Protein AF-A0A6V8P4A4-F1 (afdb_monomer)

Sequence (182 aa):
ELKESQNMVIGANRDNFHMVNANVGRDFQVDKWEDFTYPVWGDKCSKCANELEFKRGIEVGHIFQLGTKYSKSLGATFIDEDGQSQNFVMGCFGIGVTRLLASIIEQKHDERGIIWPVSVAPFQVIILLLNPTNNRQREAAEHLYEIFQKHGLEVLLDDRDERAGVKFTDAELLVIPFICLI

Solvent-accessible surface area (backbone atoms only — not comparable to full-atom values): 11299 Å² total; per-residue (Å²): 118,72,91,80,55,68,53,38,77,45,78,53,90,44,93,98,45,67,40,69,62,41,34,77,77,78,74,46,83,77,95,75,90,78,94,85,74,80,88,53,88,75,38,56,38,94,87,77,65,47,68,52,83,90,79,91,80,81,87,44,58,53,75,45,83,54,41,46,63,61,23,61,76,71,69,42,64,46,70,50,97,87,70,45,83,40,59,45,75,40,69,52,78,49,67,42,65,73,56,39,56,54,50,48,41,75,76,26,54,60,100,82,41,64,51,51,56,72,93,74,35,97,30,44,33,35,38,39,39,52,50,69,85,39,66,70,40,45,55,50,47,54,52,49,50,53,53,42,45,75,74,71,45,47,69,44,75,47,69,61,98,57,59,49,70,59,54,50,54,52,48,56,72,68,34,46,74,35,79,45,83,68

pLDDT: mean 95.33, std 3.13, range [73.81, 98.44]

Foldseek 3Di:
DVVPDFQDWAPPPDPPDIDTRDDDPVRHHDPDDDDPDDDDFQDADPPPRDTDDDDDDDDQKDKDFPAQVVQVVPVPWDQDPVRDTDGDGDMDIDGNPVVVVVVQQVVAADPLGGADDCVPQPFQEEEEQQDLVDPVSVV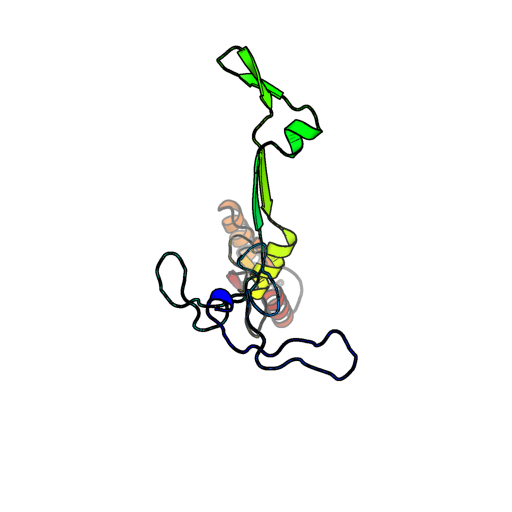VLVVVVVVCVVVVGGYHYDSDPDHPVVVVSVCSVSNRPYYHYD

Organism: NCBI:txid2754717

Structure (mmCIF, N/CA/C/O backbone):
data_AF-A0A6V8P4A4-F1
#
_entry.id   AF-A0A6V8P4A4-F1
#
loop_
_atom_site.group_PDB
_atom_site.id
_atom_site.type_symbol
_atom_site.label_atom_id
_atom_site.label_alt_id
_atom_site.label_comp_id
_atom_site.label_asym_id
_atom_site.label_entity_id
_atom_site.label_seq_id
_atom_site.pdbx_PDB_ins_code
_atom_site.Cartn_x
_atom_site.Cartn_y
_atom_site.Cartn_z
_atom_site.occupancy
_atom_site.B_iso_or_equiv
_atom_site.auth_seq_id
_atom_site.auth_comp_id
_atom_site.auth_asym_id
_atom_site.auth_atom_id
_atom_site.pdbx_PDB_model_num
ATOM 1 N N . GLU A 1 1 ? -30.289 2.589 16.43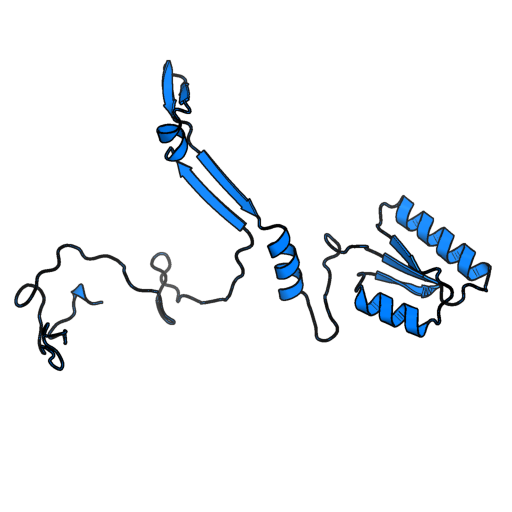3 1.00 73.81 1 GLU A N 1
ATOM 2 C CA . GLU A 1 1 ? -31.546 1.905 16.046 1.00 73.81 1 GLU A CA 1
ATOM 3 C C . GLU A 1 1 ? -32.194 1.130 17.196 1.00 73.81 1 GLU A C 1
ATOM 5 O O . GLU A 1 1 ? -33.325 1.429 17.557 1.00 73.81 1 GLU A O 1
ATOM 10 N N . LEU A 1 2 ? -31.488 0.199 17.850 1.00 88.06 2 LEU A N 1
ATOM 11 C CA . LEU A 1 2 ? -32.091 -0.662 18.886 1.00 88.06 2 LEU A CA 1
ATOM 12 C C . LEU A 1 2 ? -32.581 0.061 20.153 1.00 88.06 2 LEU A C 1
ATOM 14 O O . LEU A 1 2 ? -33.504 -0.413 20.806 1.00 88.06 2 LEU A O 1
ATOM 18 N N . LYS A 1 3 ? -32.005 1.221 20.492 1.00 88.94 3 LYS A N 1
ATOM 19 C CA . LYS A 1 3 ? -32.371 1.982 21.700 1.00 88.94 3 LYS A CA 1
ATOM 20 C C . LYS A 1 3 ? -33.838 2.431 21.720 1.00 88.94 3 LYS A C 1
ATOM 22 O O . LYS A 1 3 ? -34.419 2.551 22.792 1.00 88.94 3 LYS A O 1
ATOM 27 N N . GLU A 1 4 ? -34.421 2.673 20.548 1.00 88.56 4 GLU A N 1
ATOM 28 C CA . GLU A 1 4 ? -35.817 3.109 20.393 1.00 88.56 4 GLU A CA 1
ATOM 29 C C . GLU A 1 4 ? -36.740 1.967 19.948 1.00 88.56 4 GLU A C 1
ATOM 31 O O . GLU A 1 4 ? -37.945 2.153 19.793 1.00 88.56 4 GLU A O 1
ATOM 36 N N . SER A 1 5 ? -36.185 0.769 19.748 1.00 92.44 5 SER A N 1
ATOM 37 C CA . SER A 1 5 ? -36.952 -0.389 19.305 1.00 92.44 5 SER A CA 1
ATOM 38 C C . SER A 1 5 ? -37.831 -0.925 20.432 1.00 92.44 5 SER A C 1
ATOM 40 O O . SER A 1 5 ? -37.402 -1.071 21.577 1.00 92.44 5 SER A O 1
ATOM 42 N N . GLN A 1 6 ? -39.070 -1.260 20.087 1.00 94.94 6 GLN A N 1
ATOM 43 C CA . GLN A 1 6 ? -40.039 -1.875 20.987 1.00 94.94 6 GLN A CA 1
ATOM 44 C C . GLN A 1 6 ? -40.487 -3.218 20.429 1.00 94.94 6 GLN A C 1
ATOM 46 O O . GLN A 1 6 ? -40.417 -3.458 19.225 1.00 94.94 6 GLN A O 1
ATOM 51 N N . ASN A 1 7 ? -40.989 -4.078 21.313 1.00 96.56 7 ASN A N 1
ATOM 52 C CA . ASN A 1 7 ? -41.568 -5.370 20.954 1.00 96.56 7 ASN A CA 1
ATOM 53 C C . ASN A 1 7 ? -40.640 -6.261 20.108 1.00 96.56 7 ASN A C 1
ATOM 55 O O . ASN A 1 7 ? -41.059 -6.899 19.143 1.00 96.56 7 ASN A O 1
ATOM 59 N N . MET A 1 8 ? -39.371 -6.315 20.496 1.00 96.62 8 MET A N 1
ATOM 60 C CA . MET A 1 8 ? -38.332 -7.064 19.802 1.00 96.62 8 MET A CA 1
ATOM 61 C C . MET A 1 8 ? -38.572 -8.575 19.866 1.00 96.62 8 MET A C 1
ATOM 63 O O . MET A 1 8 ? -39.217 -9.094 20.782 1.00 96.62 8 MET A O 1
ATOM 67 N N . VAL A 1 9 ? -37.999 -9.287 18.898 1.00 97.38 9 VAL A N 1
ATOM 68 C CA . VAL A 1 9 ? -37.894 -10.746 18.925 1.00 97.38 9 VAL A CA 1
ATOM 69 C C . VAL A 1 9 ? -36.480 -11.106 19.356 1.00 97.38 9 VAL A C 1
ATOM 71 O O . VAL A 1 9 ? -35.519 -10.707 18.702 1.00 97.38 9 VAL A O 1
ATOM 74 N N . ILE A 1 10 ? -36.351 -11.843 20.458 1.00 96.56 10 ILE A N 1
ATOM 75 C CA . ILE A 1 10 ? -35.058 -12.282 20.996 1.00 96.56 10 ILE A CA 1
ATOM 76 C C . ILE A 1 10 ? -35.053 -13.795 21.234 1.00 96.56 10 ILE A C 1
ATOM 78 O O . ILE A 1 10 ? -36.106 -14.434 21.308 1.00 96.56 10 ILE A O 1
ATOM 82 N N . GLY A 1 11 ? -33.866 -14.389 21.360 1.00 97.38 11 GLY A N 1
ATOM 83 C CA . GLY A 1 11 ? -33.736 -15.794 21.748 1.00 97.38 11 GLY A CA 1
ATOM 84 C C . GLY A 1 11 ? -34.297 -16.037 23.154 1.00 97.38 11 GLY A C 1
ATOM 85 O O . GLY A 1 11 ? -34.083 -15.235 24.057 1.00 97.38 11 GLY A O 1
ATOM 86 N N . ALA A 1 12 ? -35.005 -17.152 23.357 1.00 96.88 12 ALA A N 1
ATOM 87 C CA . ALA A 1 12 ? -35.603 -17.489 24.656 1.00 96.88 12 ALA A CA 1
ATOM 88 C C . ALA A 1 12 ? -34.647 -18.245 25.604 1.00 96.88 12 ALA A C 1
ATOM 90 O O . ALA A 1 12 ? -35.095 -18.786 26.613 1.00 96.88 12 ALA A O 1
ATOM 91 N N . ASN A 1 13 ? -33.354 -18.348 25.261 1.00 96.75 13 ASN A N 1
ATOM 92 C CA . ASN A 1 13 ? -32.361 -19.190 25.948 1.00 96.75 13 ASN A CA 1
ATOM 93 C C . ASN A 1 13 ? -32.801 -20.661 26.110 1.00 96.75 13 ASN A C 1
ATOM 95 O O . ASN A 1 13 ? -32.429 -21.339 27.066 1.00 96.75 13 ASN A O 1
ATOM 99 N N . ARG A 1 14 ? -33.607 -21.154 25.161 1.00 97.50 14 ARG A N 1
ATOM 100 C CA . ARG A 1 14 ? -34.043 -22.547 25.045 1.00 97.50 14 ARG A CA 1
ATOM 101 C C . ARG A 1 14 ? -34.075 -22.936 23.575 1.00 97.50 14 ARG A C 1
ATOM 103 O O . ARG A 1 14 ? -34.642 -22.199 22.766 1.00 97.50 14 ARG A O 1
ATOM 110 N N . ASP A 1 15 ? -33.517 -24.099 23.259 1.00 97.50 15 ASP A N 1
ATOM 111 C CA . ASP A 1 15 ? -33.456 -24.617 21.893 1.00 97.50 15 ASP A CA 1
ATOM 112 C C . ASP A 1 15 ? -34.826 -24.590 21.220 1.00 97.50 15 ASP A C 1
ATOM 114 O O . ASP A 1 15 ? -35.812 -25.080 21.771 1.00 97.50 15 ASP A O 1
ATOM 118 N N . ASN A 1 16 ? -34.869 -24.040 20.006 1.00 96.75 16 ASN A N 1
ATOM 119 C CA . ASN A 1 16 ? -36.065 -23.919 19.170 1.00 96.75 16 ASN A CA 1
ATOM 120 C C . ASN A 1 16 ? -37.172 -22.992 19.717 1.00 96.75 16 ASN A C 1
ATOM 122 O O . ASN A 1 16 ? -38.318 -23.095 19.280 1.00 96.75 16 ASN A O 1
ATOM 126 N N . PHE A 1 17 ? -36.861 -22.058 20.626 1.00 97.69 17 PHE A N 1
ATOM 127 C CA . PHE A 1 17 ? -37.819 -21.050 21.101 1.00 97.69 17 PHE A CA 1
ATOM 128 C C . PHE A 1 17 ? -37.288 -19.616 21.009 1.00 97.69 17 PHE A C 1
ATOM 130 O O . PHE A 1 17 ? -36.111 -19.340 21.237 1.00 97.69 17 PHE A O 1
ATOM 137 N N . HIS A 1 18 ? -38.209 -18.689 20.740 1.00 98.06 18 HIS A N 1
ATOM 138 C CA . HIS A 1 18 ? -37.980 -17.244 20.741 1.00 98.06 18 HIS A CA 1
ATOM 139 C C . HIS A 1 18 ? -39.009 -16.552 21.634 1.00 98.06 18 HIS A C 1
ATOM 141 O O . HIS A 1 18 ? -40.137 -17.028 21.777 1.00 98.06 18 HIS A O 1
ATOM 147 N N . MET A 1 19 ? -38.621 -15.421 22.216 1.00 97.50 19 MET A N 1
ATOM 148 C CA . MET A 1 19 ? -39.524 -14.517 22.916 1.00 97.50 19 MET A CA 1
ATOM 149 C C . MET A 1 19 ? -39.893 -13.372 21.976 1.00 97.50 19 MET A C 1
ATOM 151 O O . MET A 1 19 ? -39.015 -12.715 21.420 1.00 97.50 19 MET A O 1
ATOM 155 N N . VAL A 1 20 ? -41.191 -13.144 21.796 1.00 97.44 20 VAL A N 1
ATOM 156 C CA . VAL A 1 20 ? -41.729 -12.024 21.013 1.00 97.44 20 VAL A CA 1
ATOM 157 C C . VAL A 1 20 ? -42.194 -10.911 21.943 1.00 97.44 20 VAL A C 1
ATOM 159 O O . VAL A 1 20 ? -42.496 -11.155 23.111 1.00 97.44 20 VAL A O 1
ATOM 162 N N . ASN A 1 21 ? -42.298 -9.696 21.410 1.00 97.38 21 ASN A N 1
ATOM 163 C CA . ASN A 1 21 ? -42.708 -8.510 22.154 1.00 97.38 21 ASN A CA 1
ATOM 164 C C . ASN A 1 21 ? -41.787 -8.168 23.338 1.00 97.38 21 ASN A C 1
ATOM 166 O O . ASN A 1 21 ? -42.264 -7.631 24.336 1.00 97.38 21 ASN A O 1
ATOM 170 N N . ALA A 1 22 ? -40.487 -8.460 23.240 1.00 97.06 22 ALA A N 1
ATOM 171 C CA . ALA A 1 22 ? -39.497 -8.136 24.262 1.00 97.06 22 ALA A CA 1
ATOM 172 C C . ALA A 1 22 ? -39.197 -6.625 24.302 1.00 97.06 22 ALA A C 1
ATOM 174 O O . ALA A 1 22 ? -39.046 -5.985 23.262 1.00 97.06 22 ALA A O 1
ATOM 175 N N . ASN A 1 23 ? -39.087 -6.043 25.494 1.00 96.44 23 ASN A N 1
ATOM 176 C CA . ASN A 1 23 ? -38.877 -4.613 25.701 1.00 96.44 23 ASN A CA 1
ATOM 177 C C . ASN A 1 23 ? -37.772 -4.353 26.733 1.00 96.44 23 ASN A C 1
ATOM 179 O O . ASN A 1 23 ? -37.749 -4.960 27.810 1.00 96.44 23 ASN A O 1
ATOM 183 N N . VAL A 1 24 ? -36.894 -3.395 26.415 1.00 95.25 24 VAL A N 1
ATOM 184 C CA . VAL A 1 24 ? -35.863 -2.897 27.340 1.00 95.25 24 VAL A CA 1
ATOM 185 C C . VAL A 1 24 ? -36.533 -2.331 28.595 1.00 95.25 24 VAL A C 1
ATOM 187 O O . VAL A 1 24 ? -37.569 -1.673 28.514 1.00 95.25 24 VAL A O 1
ATOM 190 N N . GLY A 1 25 ? -35.962 -2.595 29.767 1.00 93.31 25 GLY A N 1
ATOM 191 C CA . GLY A 1 25 ? -36.467 -2.139 31.062 1.00 93.31 25 GLY A CA 1
ATOM 192 C C . GLY A 1 25 ? -37.520 -3.064 31.678 1.00 93.31 25 GLY A C 1
ATOM 193 O O . GLY A 1 25 ? -37.535 -3.214 32.898 1.00 93.31 25 GLY A O 1
ATOM 194 N N . ARG A 1 26 ? -38.359 -3.713 30.856 1.00 95.44 26 ARG A N 1
ATOM 195 C CA . ARG A 1 26 ? -39.354 -4.699 31.315 1.00 95.44 26 ARG A CA 1
ATOM 196 C C . ARG A 1 26 ? -38.794 -6.120 31.342 1.00 95.44 26 ARG A C 1
ATOM 198 O O . ARG A 1 26 ? -38.894 -6.776 32.371 1.00 95.44 26 ARG A O 1
ATOM 205 N N . ASP A 1 27 ? -38.233 -6.587 30.226 1.00 96.44 27 ASP A N 1
ATOM 206 C CA . ASP A 1 27 ? -37.826 -7.994 30.069 1.00 96.44 27 ASP A CA 1
ATOM 207 C C . ASP A 1 27 ? -36.310 -8.196 30.187 1.00 96.44 27 ASP A C 1
ATOM 209 O O . ASP A 1 27 ? -35.855 -9.280 30.542 1.00 96.44 27 ASP A O 1
ATOM 213 N N . PHE A 1 28 ? -35.518 -7.161 29.898 1.00 94.56 28 PHE A N 1
ATOM 214 C CA . PHE A 1 28 ? -34.066 -7.169 30.069 1.00 94.56 28 PHE A CA 1
ATOM 215 C C . PHE A 1 28 ? -33.526 -5.752 30.286 1.00 94.56 28 PHE A C 1
ATOM 217 O O . PHE A 1 28 ? -34.185 -4.764 29.954 1.00 94.56 28 PHE A O 1
ATOM 224 N N . GLN A 1 29 ? -32.320 -5.655 30.842 1.00 95.19 29 GLN A N 1
ATOM 225 C CA . GLN A 1 29 ? -31.610 -4.394 31.061 1.00 95.19 29 GLN A CA 1
ATOM 226 C C . GLN A 1 29 ? -30.428 -4.278 30.097 1.00 95.19 29 GLN A C 1
ATOM 228 O O . GLN A 1 29 ? -29.866 -5.287 29.675 1.00 95.19 29 GLN A O 1
ATOM 233 N N . VAL A 1 30 ? -30.062 -3.045 29.750 1.00 95.12 30 VAL A N 1
ATOM 234 C CA . VAL A 1 30 ? -28.883 -2.742 28.930 1.00 95.12 30 VAL A CA 1
ATOM 235 C C . VAL A 1 30 ? -27.958 -1.854 29.747 1.00 95.12 30 VAL A C 1
ATOM 237 O O . VAL A 1 30 ? -28.325 -0.727 30.072 1.00 95.12 30 VAL A O 1
ATOM 240 N N . ASP A 1 31 ? -26.763 -2.354 30.055 1.00 95.31 31 ASP A N 1
ATOM 241 C CA . ASP A 1 31 ? -25.786 -1.618 30.866 1.00 95.31 31 ASP A CA 1
ATOM 242 C C . ASP A 1 31 ? -25.207 -0.416 30.112 1.00 95.31 31 ASP A C 1
ATOM 244 O O . ASP A 1 31 ? -24.992 0.655 30.681 1.00 95.31 31 ASP A O 1
ATOM 248 N N . LYS A 1 32 ? -24.949 -0.588 28.809 1.00 94.44 32 LYS A N 1
ATOM 249 C CA . LYS A 1 32 ? -24.342 0.436 27.959 1.00 94.44 32 LYS A CA 1
ATOM 250 C C . LYS A 1 32 ? -24.819 0.316 26.517 1.00 94.44 32 LYS A C 1
ATOM 252 O O . LYS A 1 32 ? -24.889 -0.779 25.967 1.00 94.44 32 LYS A O 1
ATOM 257 N N . TRP A 1 33 ? -25.093 1.462 25.904 1.00 93.69 33 TRP A N 1
ATOM 258 C CA . TRP A 1 33 ? -25.338 1.577 24.469 1.00 93.69 33 TRP A CA 1
ATOM 259 C C . TRP A 1 33 ? -24.075 2.090 23.791 1.00 93.69 33 TRP A C 1
ATOM 261 O O . TRP A 1 33 ? -23.573 3.143 24.173 1.00 93.69 33 TRP A O 1
ATOM 271 N N . GLU A 1 34 ? -23.590 1.357 22.797 1.00 93.31 34 GLU A N 1
ATOM 272 C CA . GLU A 1 34 ? -22.405 1.694 22.005 1.00 93.31 34 GLU A CA 1
ATOM 273 C C . GLU A 1 34 ? -22.606 1.248 20.553 1.00 93.31 34 GLU A C 1
ATOM 275 O O . GLU A 1 34 ? -23.571 0.543 20.240 1.00 93.31 34 GLU A O 1
ATOM 280 N N . ASP A 1 35 ? -21.702 1.677 19.674 1.00 90.69 35 ASP A N 1
ATOM 281 C CA . ASP A 1 35 ? -21.689 1.260 18.274 1.00 90.69 35 ASP A CA 1
ATOM 282 C C . ASP A 1 35 ? -20.998 -0.101 18.114 1.00 90.69 35 ASP A C 1
ATOM 284 O O . ASP A 1 35 ? -19.801 -0.254 18.367 1.00 90.69 35 ASP A O 1
ATOM 288 N N . PHE A 1 36 ? -21.784 -1.097 17.710 1.00 90.69 36 PHE A N 1
ATOM 289 C CA . PHE A 1 36 ? -21.343 -2.476 17.493 1.00 90.69 36 PHE A CA 1
ATOM 290 C C . PHE A 1 36 ? -21.664 -2.980 16.084 1.00 90.69 36 PHE A C 1
ATOM 292 O O . PHE A 1 36 ? -21.495 -4.166 15.796 1.00 90.69 36 PHE A O 1
ATOM 299 N N . THR A 1 37 ? -22.169 -2.107 15.215 1.00 90.81 37 THR A N 1
ATOM 300 C CA . THR A 1 37 ? -22.607 -2.469 13.867 1.00 90.81 37 THR A CA 1
ATOM 301 C C . THR A 1 37 ? -21.595 -2.009 12.835 1.00 90.81 37 THR A C 1
ATOM 303 O O . THR A 1 37 ? -20.954 -0.973 12.988 1.00 90.81 37 THR A O 1
ATOM 306 N N . TYR A 1 38 ? -21.453 -2.774 11.755 1.00 92.25 38 TYR A N 1
ATOM 307 C CA . TYR A 1 38 ? -20.758 -2.265 10.581 1.00 92.25 38 TYR A CA 1
ATOM 308 C C . TYR A 1 38 ? -21.679 -1.318 9.816 1.00 92.25 38 TYR A C 1
ATOM 310 O O . TYR A 1 38 ? -22.874 -1.607 9.719 1.00 92.25 38 TYR A O 1
ATOM 318 N N . PRO A 1 39 ? -21.134 -0.239 9.237 1.00 92.94 39 PRO A N 1
ATOM 319 C CA . PRO A 1 39 ? -21.914 0.609 8.361 1.00 92.94 39 PRO A CA 1
ATOM 320 C C . PRO A 1 39 ? -22.342 -0.173 7.114 1.00 92.94 39 PRO A C 1
ATOM 322 O O . PRO A 1 39 ?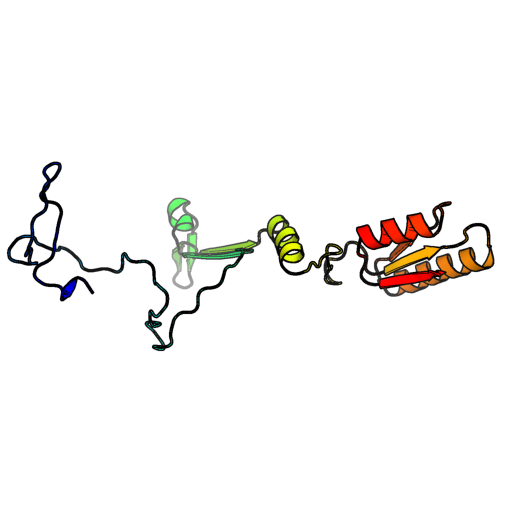 -21.602 -1.026 6.611 1.00 92.94 39 PRO A O 1
ATOM 325 N N . VAL A 1 40 ? -23.519 0.152 6.594 1.00 92.31 40 VAL A N 1
ATOM 326 C CA . VAL A 1 40 ? -24.095 -0.427 5.376 1.00 92.31 40 VAL A CA 1
ATOM 327 C C . VAL A 1 40 ? -24.314 0.638 4.301 1.00 92.31 40 VAL A C 1
ATOM 329 O O . VAL A 1 40 ? -24.206 1.840 4.541 1.00 92.31 40 VAL A O 1
ATOM 332 N N . TRP A 1 41 ? -24.599 0.204 3.071 1.00 92.69 41 TRP A N 1
ATOM 333 C CA . TRP A 1 41 ? -24.959 1.120 1.987 1.00 92.69 41 TRP A CA 1
ATOM 334 C C . TRP A 1 41 ? -26.196 1.945 2.359 1.00 92.69 41 TRP A C 1
ATOM 336 O O . TRP A 1 41 ? -27.205 1.389 2.786 1.00 92.69 41 TRP A O 1
ATOM 346 N N . GLY A 1 42 ? -26.114 3.261 2.159 1.00 90.94 42 GLY A N 1
ATOM 347 C CA . GLY A 1 42 ? -27.163 4.215 2.534 1.00 90.94 42 GLY A CA 1
ATOM 348 C C . GLY A 1 42 ? -26.980 4.842 3.920 1.00 90.94 42 GLY A C 1
ATOM 349 O O . GLY A 1 42 ? -27.621 5.856 4.206 1.00 90.94 42 GLY A O 1
ATOM 350 N N . ASP A 1 43 ? -26.076 4.317 4.755 1.00 93.94 43 ASP A N 1
ATOM 351 C CA . ASP A 1 43 ? -25.724 4.974 6.014 1.00 93.94 43 ASP A CA 1
ATOM 352 C C . ASP A 1 43 ? -25.088 6.339 5.765 1.00 93.94 43 ASP A C 1
ATOM 354 O O . ASP A 1 43 ? -24.406 6.574 4.764 1.00 93.94 43 ASP A O 1
ATOM 358 N N . LYS A 1 44 ? -25.293 7.254 6.713 1.00 94.25 44 LYS A N 1
ATOM 359 C CA . LYS A 1 44 ? -24.776 8.620 6.640 1.00 94.25 44 LYS A CA 1
ATOM 360 C C . LYS A 1 44 ? -23.548 8.795 7.514 1.00 94.25 44 LYS A C 1
ATOM 362 O O . LYS A 1 44 ? -23.484 8.324 8.647 1.00 94.25 44 LYS A O 1
ATOM 367 N N . CYS A 1 45 ? -22.587 9.561 7.016 1.00 92.06 45 CYS A N 1
ATOM 368 C CA . CYS A 1 45 ? -21.428 9.978 7.782 1.00 92.06 45 CYS A CA 1
ATOM 369 C C . CYS A 1 45 ? -21.855 10.802 9.006 1.00 92.06 45 CYS A C 1
ATOM 371 O O . CYS A 1 45 ? -22.507 11.838 8.872 1.00 92.06 45 CYS A O 1
ATOM 373 N N . SER A 1 46 ? -21.392 10.411 10.194 1.00 89.69 46 SER A N 1
ATOM 374 C CA . SER A 1 46 ? -21.686 11.097 11.461 1.00 89.69 46 SER A CA 1
ATOM 375 C C . SER A 1 46 ? -21.133 12.526 11.563 1.00 89.69 46 SER A C 1
ATOM 377 O O . SER A 1 46 ? -21.524 13.267 12.460 1.00 89.69 46 SER A O 1
ATOM 379 N N . LYS A 1 47 ? -20.232 12.935 10.658 1.00 93.25 47 LYS A N 1
ATOM 380 C CA 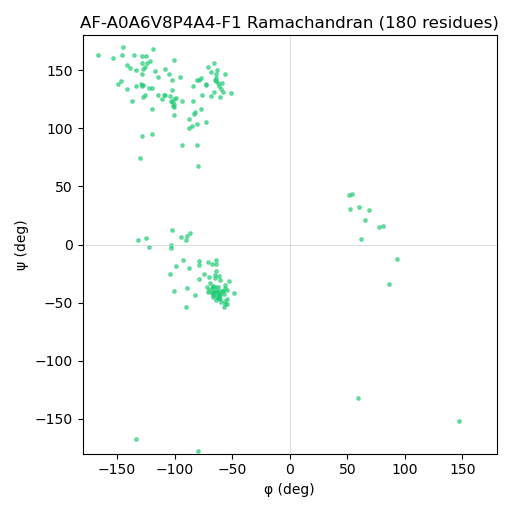. LYS A 1 47 ? -19.631 14.282 10.643 1.00 93.25 47 LYS A CA 1
ATOM 381 C C . LYS A 1 47 ? -20.259 15.228 9.624 1.00 93.25 47 LYS A C 1
ATOM 383 O O . LYS A 1 47 ? -20.405 16.408 9.918 1.00 93.25 47 LYS A O 1
ATOM 388 N N . CYS A 1 48 ? -20.579 14.737 8.426 1.00 95.00 48 CYS A N 1
ATOM 389 C CA . CYS A 1 48 ? -21.041 15.580 7.316 1.00 95.00 48 CYS A CA 1
ATOM 390 C C . CYS A 1 48 ? -22.419 15.202 6.758 1.00 95.00 48 CYS A C 1
ATOM 392 O O . CYS A 1 48 ? -22.894 15.879 5.856 1.00 95.00 48 CYS A O 1
ATOM 394 N N . ALA A 1 49 ? -23.056 14.146 7.274 1.00 93.94 49 ALA A N 1
ATOM 395 C CA . ALA A 1 49 ? -24.371 13.645 6.863 1.00 93.94 49 ALA A CA 1
ATOM 396 C C . ALA A 1 49 ? -24.504 13.167 5.399 1.00 93.94 49 ALA A C 1
ATOM 398 O O . ALA A 1 49 ? -25.600 12.777 4.992 1.00 93.94 49 ALA A O 1
ATOM 399 N N . ASN A 1 50 ? -23.413 13.138 4.628 1.00 96.12 50 ASN A N 1
ATOM 400 C CA . ASN A 1 50 ? -23.382 12.519 3.301 1.00 96.12 50 ASN A CA 1
ATOM 401 C C . ASN A 1 50 ? -23.464 10.993 3.403 1.00 96.12 50 ASN A C 1
ATOM 403 O O . ASN A 1 50 ? -23.021 10.417 4.397 1.00 96.12 50 ASN A O 1
ATOM 407 N N . GLU A 1 51 ? -23.985 10.349 2.362 1.00 96.38 51 GLU A N 1
ATOM 408 C CA . GLU A 1 51 ? -24.021 8.887 2.268 1.00 96.38 51 GLU A CA 1
ATOM 409 C C . GLU A 1 51 ? -22.608 8.292 2.196 1.00 96.38 51 GLU A C 1
ATOM 411 O O . GLU A 1 51 ? -21.704 8.854 1.569 1.00 96.38 51 GLU A O 1
ATOM 416 N N . LEU A 1 52 ? -22.415 7.159 2.869 1.00 95.38 52 LEU A N 1
ATOM 417 C CA . LEU A 1 52 ? -21.169 6.406 2.853 1.00 95.38 52 LEU A CA 1
ATOM 418 C C . LEU A 1 52 ? -21.026 5.638 1.533 1.00 95.38 52 LEU A C 1
ATOM 420 O O . LEU A 1 52 ? -21.905 4.873 1.138 1.00 95.38 52 LEU A O 1
ATOM 424 N N . GLU A 1 53 ? -19.879 5.811 0.876 1.00 93.88 53 GLU A N 1
ATOM 425 C CA . GLU A 1 53 ? -19.481 5.039 -0.302 1.00 93.88 53 GLU A CA 1
ATOM 426 C C . GLU A 1 53 ? -18.455 3.973 0.104 1.00 93.88 53 GLU A C 1
ATOM 428 O O . GLU A 1 53 ? -17.472 4.271 0.789 1.00 93.88 53 GLU A O 1
ATOM 433 N N . PHE A 1 54 ? -18.645 2.733 -0.351 1.00 94.56 54 PHE A N 1
ATOM 434 C CA . PHE A 1 54 ? -17.721 1.636 -0.073 1.00 94.56 54 PHE A CA 1
ATOM 435 C C . PHE A 1 54 ? -16.864 1.328 -1.297 1.00 94.56 54 PHE A C 1
ATOM 437 O O . PHE A 1 54 ? -17.370 1.068 -2.388 1.00 94.56 54 PHE A O 1
ATOM 444 N N . LYS A 1 55 ? -15.545 1.298 -1.095 1.00 94.94 55 LYS A N 1
ATOM 445 C CA . LYS A 1 55 ? -14.560 0.886 -2.102 1.00 94.94 55 LYS A CA 1
ATOM 446 C C . LYS A 1 55 ? -13.675 -0.209 -1.540 1.00 94.94 55 LYS A C 1
ATOM 448 O O . LYS A 1 55 ? -13.449 -0.287 -0.334 1.00 94.94 55 LYS A O 1
ATOM 453 N N . ARG A 1 56 ? -13.156 -1.052 -2.428 1.00 95.19 56 ARG A N 1
ATOM 454 C CA . ARG A 1 56 ? -12.108 -2.010 -2.072 1.00 95.19 56 ARG A CA 1
ATOM 455 C C . ARG A 1 56 ? -10.764 -1.300 -2.145 1.00 95.19 56 ARG A C 1
ATOM 457 O O . ARG A 1 56 ? -10.508 -0.561 -3.090 1.00 95.19 56 ARG A O 1
ATOM 464 N N . GLY A 1 57 ? -9.925 -1.533 -1.149 1.00 95.44 57 GLY A N 1
ATOM 465 C CA . GLY A 1 57 ? -8.581 -0.983 -1.083 1.00 95.44 57 GLY A CA 1
ATOM 466 C C . GLY A 1 57 ? -7.604 -2.035 -0.587 1.00 95.44 57 GLY A C 1
ATOM 467 O O . GLY A 1 57 ? -7.978 -2.937 0.161 1.00 95.44 57 GLY A O 1
ATOM 468 N N . ILE A 1 58 ? -6.351 -1.906 -1.010 1.00 96.44 58 ILE A N 1
ATOM 469 C CA . ILE A 1 58 ? -5.237 -2.685 -0.479 1.00 96.44 58 ILE A CA 1
ATOM 470 C C . ILE A 1 58 ? -4.474 -1.772 0.476 1.00 96.44 58 ILE A C 1
ATOM 472 O O . ILE A 1 58 ? -4.014 -0.700 0.087 1.00 96.44 58 ILE A O 1
ATOM 476 N N . GLU A 1 59 ? -4.337 -2.187 1.732 1.00 97.38 59 GLU A N 1
ATOM 477 C CA . GLU A 1 59 ? -3.537 -1.449 2.707 1.00 97.38 59 GLU A CA 1
ATOM 478 C C . GLU A 1 59 ? -2.046 -1.617 2.384 1.00 97.38 59 GLU A C 1
ATOM 480 O O . GLU A 1 59 ? -1.461 -2.676 2.631 1.00 97.38 59 GLU A O 1
ATOM 485 N N . VAL A 1 60 ? -1.425 -0.574 1.828 1.00 97.12 60 VAL A N 1
ATOM 486 C CA . VAL A 1 60 ? 0.018 -0.544 1.515 1.00 97.12 60 VAL A CA 1
ATOM 487 C C . VAL A 1 60 ? 0.867 0.049 2.638 1.00 97.12 60 VAL A C 1
ATOM 489 O O . VAL A 1 60 ? 2.086 -0.118 2.642 1.00 97.12 60 VAL A O 1
ATOM 492 N N . GLY A 1 61 ? 0.240 0.703 3.612 1.00 97.50 61 GLY A N 1
ATOM 493 C CA . GLY A 1 61 ? 0.919 1.259 4.769 1.00 97.50 61 GLY A CA 1
ATOM 494 C C . GLY A 1 61 ? -0.049 1.663 5.869 1.00 97.50 61 GLY A C 1
ATOM 495 O O . GLY A 1 61 ? -1.248 1.808 5.638 1.00 97.50 61 GLY A O 1
ATOM 496 N N . HIS A 1 62 ? 0.502 1.846 7.063 1.00 98.12 62 HIS A N 1
ATOM 497 C CA . HIS A 1 62 ? -0.244 2.178 8.267 1.00 98.12 62 HIS A CA 1
ATOM 498 C C . HIS A 1 62 ? 0.599 3.085 9.160 1.00 98.12 62 HIS A C 1
ATOM 500 O O . HIS A 1 62 ? 1.810 2.892 9.305 1.00 98.12 62 HIS A O 1
ATOM 506 N N . ILE A 1 63 ? -0.052 4.065 9.779 1.00 97.75 63 ILE A N 1
ATOM 507 C CA . ILE A 1 63 ? 0.551 4.954 10.769 1.00 97.75 63 ILE A CA 1
ATOM 508 C C . ILE A 1 63 ? -0.192 4.812 12.097 1.00 97.75 63 ILE A C 1
ATOM 510 O O . ILE A 1 63 ? -1.420 4.810 12.124 1.00 97.75 63 ILE A O 1
ATOM 514 N N . PHE A 1 64 ? 0.539 4.707 13.203 1.00 97.38 64 PHE A N 1
ATOM 515 C CA . PHE A 1 64 ? -0.053 4.587 14.533 1.00 97.38 64 PHE A CA 1
ATOM 516 C C . PHE A 1 64 ? 0.525 5.618 15.493 1.00 97.38 64 PHE A C 1
ATOM 518 O O . PHE A 1 64 ? 1.741 5.792 15.594 1.00 97.38 64 PHE A O 1
ATOM 525 N N . GLN A 1 65 ? -0.357 6.237 16.274 1.00 97.38 65 GLN A N 1
ATOM 526 C CA . GLN A 1 65 ? 0.017 6.949 17.490 1.00 97.38 65 GLN A CA 1
ATOM 527 C C . GLN A 1 65 ? 0.020 5.944 18.643 1.00 97.38 65 GLN A C 1
ATOM 529 O O . GLN A 1 65 ? -1.026 5.565 19.163 1.00 97.38 65 GLN A O 1
ATOM 534 N N . LEU A 1 66 ? 1.206 5.471 19.020 1.00 97.38 66 LEU A N 1
ATOM 535 C CA . LEU A 1 66 ? 1.369 4.468 20.076 1.00 97.38 66 LEU A CA 1
ATOM 536 C C . LEU A 1 66 ? 1.269 5.081 21.479 1.00 97.38 66 LEU A C 1
ATOM 538 O O . LEU A 1 66 ? 1.085 4.363 22.468 1.00 97.38 66 LEU A O 1
ATOM 542 N N . GLY A 1 67 ? 1.418 6.404 21.572 1.00 97.88 67 GLY A N 1
ATOM 543 C CA . GLY A 1 67 ? 1.428 7.123 22.835 1.00 97.88 67 GLY A CA 1
ATOM 544 C C . GLY A 1 67 ? 2.561 6.616 23.720 1.00 97.88 67 GLY A C 1
ATOM 545 O O . GLY A 1 67 ? 3.689 6.449 23.268 1.00 97.88 67 GLY A O 1
ATOM 546 N N . THR A 1 68 ? 2.253 6.330 24.982 1.00 98.12 68 THR A N 1
ATOM 547 C CA . THR A 1 68 ? 3.243 5.864 25.966 1.00 98.12 68 THR A CA 1
ATOM 548 C C . THR A 1 68 ? 3.181 4.360 26.233 1.00 98.12 68 THR A C 1
ATOM 550 O O . THR A 1 68 ? 3.775 3.880 27.196 1.00 98.12 68 THR A O 1
ATOM 553 N N . LYS A 1 69 ? 2.450 3.592 25.409 1.00 97.69 69 LYS A N 1
ATOM 554 C CA . LYS A 1 69 ? 2.208 2.157 25.638 1.00 97.69 69 LYS A CA 1
ATOM 555 C C . LYS A 1 69 ? 3.512 1.373 25.822 1.00 97.69 69 LYS A C 1
ATOM 557 O O . LYS A 1 69 ? 3.651 0.645 26.799 1.00 97.69 69 LYS A O 1
ATOM 562 N N . TYR A 1 70 ? 4.456 1.544 24.895 1.00 97.81 70 TYR A N 1
ATOM 563 C CA . TYR A 1 70 ? 5.721 0.807 24.903 1.00 97.81 70 TYR A CA 1
ATOM 564 C C . TYR A 1 70 ? 6.753 1.428 25.837 1.00 97.81 70 TYR A C 1
ATOM 566 O O . TYR A 1 70 ? 7.377 0.703 26.609 1.00 97.81 70 TYR A O 1
ATOM 574 N N . SER A 1 71 ? 6.888 2.755 25.824 1.00 98.06 71 SER A N 1
ATOM 575 C CA . SER A 1 71 ? 7.831 3.466 26.688 1.00 98.06 71 SER A CA 1
ATOM 576 C C . SER A 1 71 ? 7.592 3.180 28.170 1.00 98.06 71 SER A C 1
ATOM 578 O O . SER A 1 71 ? 8.546 2.847 28.866 1.00 98.06 71 SER A O 1
ATOM 580 N N . LYS A 1 72 ? 6.329 3.148 28.621 1.00 97.62 72 LYS A N 1
ATOM 581 C CA . LYS A 1 72 ? 5.977 2.736 29.992 1.00 97.62 72 LYS A CA 1
ATOM 582 C C . LYS A 1 72 ? 6.382 1.299 30.301 1.00 97.62 72 LYS A C 1
ATOM 584 O O . LYS A 1 72 ? 6.945 1.041 31.356 1.00 97.62 72 LYS A O 1
ATOM 589 N N . SER A 1 73 ? 6.091 0.363 29.396 1.00 97.62 73 SER A N 1
ATOM 590 C CA . SER A 1 73 ? 6.386 -1.059 29.626 1.00 97.62 73 SER A CA 1
ATOM 591 C C . SER A 1 73 ? 7.881 -1.387 29.609 1.00 97.62 73 SER A C 1
ATOM 593 O O . SER A 1 73 ? 8.299 -2.335 30.264 1.00 97.62 73 SER A O 1
ATOM 595 N N . LEU A 1 74 ? 8.678 -0.612 28.866 1.00 97.69 74 LEU A N 1
ATOM 596 C CA . LEU A 1 74 ? 10.111 -0.842 28.664 1.00 97.69 74 LEU A CA 1
ATOM 597 C C . LEU A 1 74 ? 10.996 0.093 29.504 1.00 97.69 74 LEU A C 1
ATOM 599 O O . LEU A 1 74 ? 12.216 -0.030 29.455 1.00 97.69 74 LEU A O 1
ATOM 603 N N . GLY A 1 75 ? 10.404 1.031 30.250 1.00 96.94 75 GLY A N 1
ATOM 604 C CA . GLY A 1 75 ? 11.142 2.014 31.048 1.00 96.94 75 GLY A CA 1
ATOM 605 C C . GLY A 1 75 ? 11.904 3.046 30.212 1.00 96.94 75 GLY A C 1
ATOM 606 O O . GLY A 1 75 ? 12.944 3.533 30.643 1.00 96.94 75 GLY A O 1
ATOM 607 N N . ALA A 1 76 ? 11.422 3.373 29.010 1.00 98.19 76 ALA A N 1
ATOM 608 C CA . ALA A 1 76 ? 12.061 4.363 28.149 1.00 98.19 76 ALA A CA 1
ATOM 609 C C . ALA A 1 76 ? 11.596 5.782 28.521 1.00 98.19 76 ALA A C 1
ATOM 611 O O . ALA A 1 76 ? 10.495 6.204 28.145 1.00 98.19 76 ALA A O 1
ATOM 612 N N . THR A 1 77 ? 12.445 6.518 29.240 1.00 98.25 77 THR A N 1
ATOM 613 C CA . THR A 1 77 ? 12.135 7.856 29.763 1.00 98.25 77 THR A CA 1
ATOM 614 C C . THR A 1 77 ? 13.152 8.922 29.348 1.00 98.25 77 THR A C 1
ATOM 616 O O . THR A 1 77 ? 14.275 8.612 28.949 1.00 98.25 77 THR A O 1
ATOM 619 N N . PHE A 1 78 ? 12.755 10.190 29.459 1.00 97.94 78 PHE A N 1
ATOM 620 C CA . PHE A 1 78 ? 13.604 11.376 29.325 1.00 97.94 78 PHE A CA 1
ATOM 621 C C . PHE A 1 78 ? 13.296 12.374 30.448 1.00 97.94 78 PHE A C 1
ATOM 623 O O . PHE A 1 78 ? 12.260 12.257 31.098 1.00 97.94 78 PHE A O 1
ATOM 630 N N . ILE A 1 79 ? 14.191 13.334 30.685 1.00 98.31 79 ILE A N 1
ATOM 631 C CA . ILE A 1 79 ? 13.940 14.455 31.597 1.00 98.31 79 ILE A CA 1
ATOM 632 C C . ILE A 1 79 ? 13.396 15.625 30.778 1.00 98.31 79 ILE A C 1
ATOM 634 O O . ILE A 1 79 ? 14.028 16.020 29.797 1.00 98.31 79 ILE A O 1
ATOM 638 N N . ASP A 1 80 ? 12.223 16.130 31.145 1.00 97.50 80 ASP A N 1
ATOM 639 C CA . ASP A 1 80 ? 11.601 17.283 30.493 1.00 97.50 80 ASP A CA 1
ATOM 640 C C . ASP A 1 80 ? 12.199 18.625 30.962 1.00 97.50 80 ASP A C 1
ATOM 642 O O . ASP A 1 80 ? 13.156 18.679 31.738 1.00 97.50 80 ASP A O 1
ATOM 646 N N . GLU A 1 81 ? 11.652 19.725 30.447 1.00 97.06 81 GLU A N 1
ATOM 647 C CA . GLU A 1 81 ? 12.096 21.090 30.754 1.00 97.06 81 GLU A CA 1
ATOM 648 C C . GLU A 1 81 ? 11.895 21.499 32.225 1.00 97.06 81 GLU A C 1
ATOM 650 O O . GLU A 1 81 ? 12.637 22.345 32.724 1.00 97.06 81 GLU A O 1
ATOM 655 N N . ASP A 1 82 ? 10.976 20.842 32.938 1.00 97.50 82 ASP A N 1
ATOM 656 C CA . ASP A 1 82 ? 10.709 21.045 34.367 1.00 97.50 82 ASP A CA 1
ATOM 657 C C . ASP A 1 82 ? 11.564 20.127 35.264 1.00 97.50 82 ASP A C 1
ATOM 659 O O . ASP A 1 82 ? 11.417 20.104 36.493 1.00 97.50 82 ASP A O 1
ATOM 663 N N . GLY A 1 83 ? 12.468 19.341 34.668 1.00 96.94 83 GLY A N 1
ATOM 664 C CA . GLY A 1 83 ? 13.327 18.401 35.381 1.00 96.94 83 GLY A CA 1
ATOM 665 C C . GLY A 1 83 ? 12.621 17.108 35.801 1.00 96.94 83 GLY A C 1
ATOM 666 O O . GLY A 1 83 ? 13.155 16.374 36.637 1.00 96.94 83 GLY A O 1
ATOM 667 N N . GLN A 1 84 ? 11.442 16.807 35.250 1.00 97.75 84 GLN A N 1
ATOM 668 C CA . GLN A 1 84 ? 10.661 15.616 35.582 1.00 97.75 84 GLN A CA 1
ATOM 669 C C . GLN A 1 84 ? 10.931 14.469 34.607 1.00 97.75 84 GLN A C 1
ATOM 671 O O . GLN A 1 84 ? 11.124 14.662 33.409 1.00 97.75 84 GLN A O 1
ATOM 676 N N . SER A 1 85 ? 10.923 13.238 35.125 1.00 97.62 85 SER A N 1
ATOM 677 C CA . SER A 1 85 ? 11.055 12.039 34.294 1.00 97.62 85 SER A CA 1
ATOM 678 C C . SER A 1 85 ? 9.735 11.726 33.591 1.00 97.62 85 SER A C 1
ATOM 680 O O . SER A 1 85 ? 8.739 11.402 34.239 1.00 97.62 85 SER A O 1
ATOM 682 N N . GLN A 1 86 ? 9.741 11.782 32.261 1.00 98.19 86 GLN A N 1
ATOM 683 C CA . GLN A 1 86 ? 8.595 11.506 31.401 1.00 98.19 86 GLN A CA 1
ATOM 684 C C . GLN A 1 86 ? 8.856 10.303 30.500 1.00 98.19 86 GLN A C 1
ATOM 686 O O . GLN A 1 86 ? 9.977 10.042 30.073 1.00 98.19 86 GLN A O 1
ATOM 691 N N . ASN A 1 87 ? 7.796 9.573 30.157 1.00 98.38 87 ASN A N 1
ATOM 692 C CA . ASN A 1 87 ? 7.876 8.506 29.160 1.00 98.38 87 ASN A CA 1
ATOM 693 C C . ASN A 1 87 ? 7.873 9.100 27.749 1.00 98.38 87 ASN A C 1
ATOM 695 O O . ASN A 1 87 ? 7.091 10.009 27.469 1.00 98.38 87 ASN A O 1
ATOM 699 N N . PHE A 1 88 ? 8.653 8.531 26.829 1.00 98.25 88 PHE A N 1
ATOM 700 C CA . PHE A 1 88 ? 8.583 8.942 25.425 1.00 98.25 88 PHE A CA 1
ATOM 701 C C . PHE A 1 88 ? 7.180 8.730 24.841 1.00 98.25 88 PHE A C 1
ATOM 703 O O . PHE A 1 88 ? 6.585 7.658 24.991 1.00 98.25 88 PHE A O 1
ATOM 710 N N . VAL A 1 89 ? 6.668 9.734 24.130 1.00 98.00 89 VAL A N 1
ATOM 711 C CA . VAL A 1 89 ? 5.481 9.600 23.279 1.00 98.00 89 VAL A CA 1
ATOM 712 C C . VAL A 1 89 ? 5.932 9.049 21.932 1.00 98.00 89 VAL A C 1
ATOM 714 O O . VAL A 1 89 ? 6.811 9.613 21.287 1.00 98.00 89 VAL A O 1
ATOM 717 N N . MET A 1 90 ? 5.351 7.928 21.516 1.00 98.44 90 MET A N 1
ATOM 718 C CA . MET A 1 90 ? 5.811 7.167 20.360 1.00 98.44 90 MET A CA 1
ATOM 719 C C . MET A 1 90 ? 4.780 7.171 19.233 1.00 98.44 90 MET A C 1
ATOM 721 O O . MET A 1 90 ? 3.570 7.076 19.459 1.00 98.44 90 MET A O 1
ATOM 725 N N . GLY A 1 91 ? 5.284 7.207 18.004 1.00 98.06 91 GLY A N 1
ATOM 726 C CA . GLY A 1 91 ? 4.547 6.865 16.794 1.00 98.06 91 G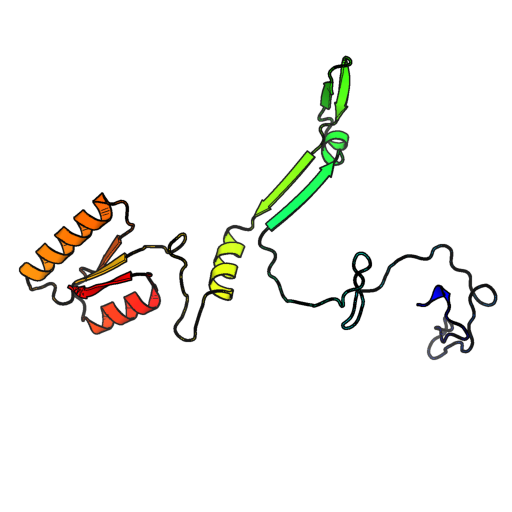LY A CA 1
ATOM 727 C C . GLY A 1 91 ? 5.280 5.764 16.033 1.00 98.06 91 GLY A C 1
ATOM 728 O O . GLY A 1 91 ? 6.489 5.597 16.200 1.00 98.06 91 GLY A O 1
ATOM 729 N N . CYS A 1 92 ? 4.564 5.007 15.207 1.00 97.88 92 CYS A N 1
ATOM 730 C CA . CYS A 1 92 ? 5.188 4.101 14.248 1.00 97.88 92 CYS A CA 1
ATOM 731 C C . CYS A 1 92 ? 4.549 4.227 12.866 1.00 97.88 92 CYS A C 1
ATOM 733 O O . CYS A 1 92 ? 3.372 4.567 12.729 1.00 97.88 92 CYS A O 1
ATOM 735 N N . PHE A 1 93 ? 5.360 3.961 11.846 1.00 98.06 93 PHE A N 1
ATOM 736 C CA . PHE A 1 93 ? 5.017 4.141 10.442 1.00 98.06 93 PHE A CA 1
ATOM 737 C C . PHE A 1 93 ? 5.515 2.917 9.683 1.00 98.06 93 PHE A C 1
ATOM 739 O O . PHE A 1 93 ? 6.696 2.577 9.766 1.00 98.06 93 PHE A O 1
ATOM 746 N N . GLY A 1 94 ? 4.615 2.235 8.982 1.00 97.62 94 GLY A N 1
ATOM 747 C CA . GLY A 1 94 ? 4.932 1.031 8.226 1.00 97.62 94 GLY A CA 1
ATOM 748 C C . GLY A 1 94 ? 4.453 1.140 6.788 1.00 97.62 94 GLY A C 1
ATOM 749 O O . GLY A 1 94 ? 3.334 1.582 6.542 1.00 97.62 94 GLY A O 1
ATOM 750 N N . ILE A 1 95 ? 5.291 0.703 5.848 1.00 98.06 95 ILE A N 1
ATOM 751 C CA . ILE A 1 95 ? 4.944 0.531 4.434 1.00 98.06 95 ILE A CA 1
ATOM 752 C C . ILE A 1 95 ? 5.332 -0.891 4.035 1.00 98.06 95 ILE A C 1
ATOM 754 O O . ILE A 1 95 ? 6.468 -1.320 4.238 1.00 98.06 95 ILE A O 1
ATOM 758 N N . GLY A 1 96 ? 4.389 -1.634 3.4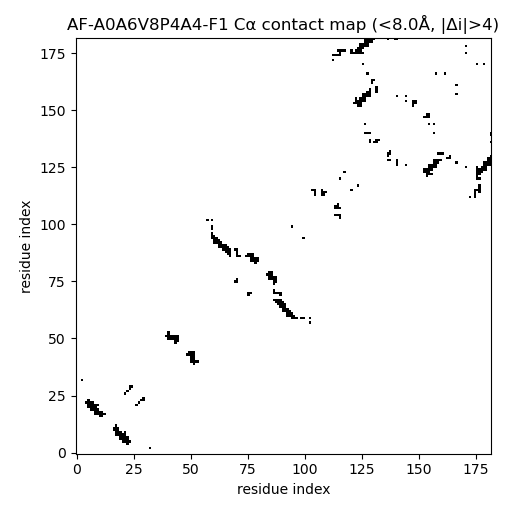62 1.00 97.12 96 GLY A N 1
ATOM 759 C CA . GLY A 1 96 ? 4.641 -2.975 2.948 1.00 97.12 96 GLY A CA 1
ATOM 760 C C . GLY A 1 96 ? 5.285 -2.905 1.570 1.00 97.12 96 GLY A C 1
ATOM 761 O O . GLY A 1 96 ? 4.571 -2.979 0.580 1.00 97.12 96 GLY A O 1
ATOM 762 N N . VAL A 1 97 ? 6.613 -2.783 1.488 1.00 96.19 97 VAL A N 1
ATOM 763 C CA . VAL A 1 97 ? 7.345 -2.584 0.215 1.00 96.19 97 VAL A CA 1
ATOM 764 C C . VAL A 1 97 ? 7.022 -3.663 -0.828 1.00 96.19 97 VAL A C 1
ATOM 766 O O . VAL A 1 97 ? 6.695 -3.351 -1.969 1.00 96.19 97 VAL A O 1
ATOM 769 N N . THR A 1 98 ? 7.031 -4.939 -0.439 1.00 95.56 98 THR A N 1
ATOM 770 C CA . THR A 1 98 ? 6.694 -6.053 -1.345 1.00 95.56 98 THR A CA 1
ATOM 771 C C . THR A 1 98 ? 5.219 -6.049 -1.749 1.00 95.56 98 THR A C 1
ATOM 773 O O . THR A 1 98 ? 4.885 -6.318 -2.901 1.00 95.56 98 THR A O 1
ATOM 776 N N . ARG A 1 99 ? 4.325 -5.683 -0.823 1.00 96.69 99 ARG A N 1
ATOM 777 C CA . ARG A 1 99 ? 2.893 -5.518 -1.103 1.00 96.69 99 ARG A CA 1
ATOM 778 C C . ARG A 1 99 ? 2.638 -4.341 -2.041 1.00 96.69 99 ARG A C 1
ATOM 780 O O . ARG A 1 99 ? 1.740 -4.428 -2.873 1.00 96.69 99 ARG A O 1
ATOM 787 N N . LEU A 1 100 ? 3.411 -3.263 -1.927 1.00 96.06 100 LEU A N 1
ATOM 788 C CA . LEU A 1 100 ? 3.297 -2.090 -2.786 1.00 96.06 100 LEU A CA 1
ATOM 789 C C . LEU A 1 100 ? 3.571 -2.461 -4.243 1.00 96.06 100 LEU A C 1
ATOM 791 O O . LEU A 1 100 ? 2.790 -2.077 -5.103 1.00 96.06 100 LEU A O 1
ATOM 795 N N . LEU A 1 101 ? 4.601 -3.271 -4.507 1.00 94.44 101 LEU A N 1
ATOM 796 C CA . LEU A 1 101 ? 4.892 -3.767 -5.854 1.00 94.44 101 LEU A CA 1
ATOM 797 C C . LEU A 1 101 ? 3.692 -4.514 -6.458 1.00 94.44 101 LEU A C 1
ATOM 799 O O . LEU A 1 101 ? 3.235 -4.172 -7.545 1.00 94.44 101 LEU A O 1
ATOM 803 N N . ALA A 1 102 ? 3.129 -5.477 -5.722 1.00 95.12 102 ALA A N 1
ATOM 804 C CA . ALA A 1 102 ? 1.939 -6.207 -6.163 1.00 95.12 102 ALA A CA 1
ATOM 805 C C . ALA A 1 102 ? 0.720 -5.284 -6.344 1.00 95.12 102 ALA A C 1
ATOM 807 O O . ALA A 1 102 ? -0.048 -5.446 -7.285 1.00 95.12 102 ALA A O 1
ATOM 808 N N . SER A 1 103 ? 0.567 -4.277 -5.480 1.00 96.50 103 SER A N 1
ATOM 809 C CA . SER A 1 103 ? -0.535 -3.307 -5.559 1.00 96.50 103 SER A CA 1
ATOM 810 C C . SER A 1 103 ? -0.414 -2.380 -6.770 1.00 96.50 103 SER A C 1
ATOM 812 O O . SER A 1 103 ? -1.429 -1.979 -7.333 1.00 96.50 103 SER A O 1
ATOM 814 N N . ILE A 1 104 ? 0.813 -2.037 -7.180 1.00 95.12 104 ILE A N 1
ATOM 815 C CA . ILE A 1 104 ? 1.065 -1.270 -8.405 1.00 95.12 104 ILE A CA 1
ATOM 816 C C . ILE A 1 104 ? 0.615 -2.084 -9.612 1.00 95.12 104 ILE A C 1
ATOM 818 O O . ILE A 1 104 ? -0.129 -1.554 -10.428 1.00 95.12 104 ILE A O 1
ATOM 822 N N . ILE A 1 105 ? 0.995 -3.362 -9.686 1.00 94.00 105 ILE A N 1
ATOM 823 C CA . ILE A 1 105 ? 0.570 -4.261 -10.767 1.00 94.00 105 ILE A CA 1
ATOM 824 C C . ILE A 1 105 ? -0.960 -4.395 -10.787 1.00 94.00 105 ILE A C 1
ATOM 826 O O . ILE A 1 105 ? -1.580 -4.201 -11.829 1.00 94.00 105 ILE A O 1
ATOM 830 N N . GLU A 1 106 ? -1.588 -4.627 -9.631 1.00 95.19 106 GLU A N 1
ATOM 831 C CA . GLU A 1 106 ? -3.050 -4.740 -9.519 1.00 95.19 106 GLU A CA 1
ATOM 832 C C . GLU A 1 106 ? -3.773 -3.490 -10.051 1.00 95.19 106 GLU A C 1
ATOM 834 O O . GLU A 1 106 ? -4.809 -3.599 -10.698 1.00 95.19 106 GLU A O 1
ATOM 839 N N . GLN A 1 107 ? -3.226 -2.290 -9.829 1.00 94.69 107 GLN A N 1
ATOM 840 C CA . GLN A 1 107 ? -3.827 -1.047 -10.329 1.00 94.69 107 GLN A CA 1
ATOM 841 C C . GLN A 1 107 ? -3.394 -0.649 -11.744 1.00 94.69 107 GLN A C 1
ATOM 843 O O . GLN A 1 107 ? -4.046 0.193 -12.367 1.00 94.69 107 GLN A O 1
ATOM 848 N N . LYS A 1 108 ? -2.264 -1.165 -12.224 1.00 94.00 108 LYS A N 1
ATOM 849 C CA . LYS A 1 108 ? -1.625 -0.775 -13.482 1.00 94.00 108 LYS A CA 1
ATOM 850 C C . LYS A 1 108 ? -1.307 -2.023 -14.291 1.00 94.00 108 LYS A C 1
ATOM 852 O O . LYS A 1 108 ? -0.155 -2.434 -14.394 1.00 94.00 108 LYS A O 1
ATOM 857 N N . HIS A 1 109 ? -2.345 -2.603 -14.872 1.00 94.19 109 HIS A N 1
ATOM 858 C CA . HIS A 1 109 ? -2.238 -3.684 -15.839 1.00 94.19 109 HIS A CA 1
ATOM 859 C C . HIS A 1 109 ? -3.354 -3.567 -16.880 1.00 94.19 109 HIS A C 1
ATOM 861 O O . HIS A 1 109 ? -4.350 -2.869 -16.667 1.00 94.19 109 HIS A O 1
ATOM 867 N N . ASP A 1 110 ? -3.177 -4.260 -17.994 1.00 90.88 110 ASP A N 1
ATOM 868 C CA . ASP A 1 110 ? -4.204 -4.499 -19.000 1.00 90.88 110 ASP A CA 1
ATOM 869 C C . ASP A 1 110 ? -4.209 -5.984 -19.410 1.00 90.88 110 ASP A C 1
ATOM 871 O O . ASP A 1 110 ? -3.605 -6.833 -18.754 1.00 90.88 110 ASP A O 1
ATOM 875 N N . GLU A 1 111 ? -4.912 -6.317 -20.493 1.00 88.69 111 GLU A N 1
ATOM 876 C CA . GLU A 1 111 ? -4.976 -7.688 -21.017 1.00 88.69 111 GLU A CA 1
ATOM 877 C C . GLU A 1 111 ? -3.621 -8.224 -21.518 1.00 88.69 111 GLU A C 1
ATOM 879 O O . GLU A 1 111 ? -3.475 -9.430 -21.711 1.00 88.69 111 GLU A O 1
ATOM 884 N N . ARG A 1 112 ? -2.639 -7.345 -21.755 1.00 82.31 112 ARG A N 1
ATOM 885 C CA . ARG A 1 112 ? -1.310 -7.676 -22.287 1.00 82.31 112 ARG A CA 1
ATOM 886 C C . ARG A 1 112 ? -0.248 -7.779 -21.200 1.00 82.31 112 ARG A C 1
ATOM 888 O O . ARG A 1 112 ? 0.779 -8.407 -21.440 1.00 82.31 112 ARG A O 1
ATOM 895 N N . GLY A 1 113 ? -0.491 -7.227 -20.013 1.00 86.00 113 GLY A N 1
ATOM 896 C CA . GLY A 1 113 ? 0.369 -7.429 -18.854 1.00 86.00 113 GLY A CA 1
ATOM 897 C C . GLY A 1 113 ? 0.448 -6.224 -17.930 1.00 86.00 113 GLY A C 1
ATOM 898 O O . GLY A 1 113 ? -0.488 -5.440 -17.792 1.00 86.00 113 GLY A O 1
ATOM 899 N N . ILE A 1 114 ? 1.584 -6.114 -17.245 1.00 92.25 114 ILE A N 1
ATOM 900 C CA . ILE A 1 114 ? 1.878 -5.036 -16.295 1.00 92.25 114 ILE A CA 1
ATOM 901 C C . ILE A 1 114 ? 2.024 -3.717 -17.061 1.00 92.25 114 ILE A C 1
ATOM 903 O O . ILE A 1 114 ? 2.511 -3.713 -18.176 1.00 92.25 114 ILE A O 1
ATOM 907 N N . ILE A 1 115 ? 1.670 -2.584 -16.466 1.00 93.19 115 ILE A N 1
ATOM 908 C CA . ILE A 1 115 ? 1.996 -1.249 -16.978 1.00 93.19 115 ILE A CA 1
ATOM 909 C C . ILE A 1 115 ? 2.838 -0.550 -15.914 1.00 93.19 115 ILE A C 1
ATOM 911 O O . ILE A 1 115 ? 2.313 0.038 -14.967 1.00 93.19 115 ILE A O 1
ATOM 915 N N . TRP A 1 116 ? 4.163 -0.620 -16.040 1.00 94.88 116 TRP A N 1
ATOM 916 C CA . TRP A 1 116 ? 5.051 -0.025 -15.045 1.00 94.88 116 TRP A CA 1
ATOM 917 C C . TRP A 1 116 ? 4.973 1.508 -15.048 1.00 94.88 116 TRP A C 1
ATOM 919 O O . TRP A 1 116 ? 5.199 2.142 -16.082 1.00 94.88 116 TRP A O 1
ATOM 929 N N . PRO A 1 117 ? 4.743 2.154 -13.891 1.00 94.88 117 PRO A N 1
ATOM 930 C CA . PRO A 1 117 ? 5.098 3.556 -13.732 1.00 94.88 117 PRO A CA 1
ATOM 931 C C . PRO A 1 117 ? 6.613 3.727 -13.899 1.00 94.88 117 PRO A C 1
ATOM 933 O O . PRO A 1 117 ? 7.386 2.976 -13.309 1.00 94.88 117 PRO A O 1
ATOM 936 N N . VAL A 1 118 ? 7.042 4.757 -14.637 1.00 94.56 118 VAL A N 1
ATOM 937 C CA . VAL A 1 118 ? 8.467 5.013 -14.948 1.00 94.56 118 VAL A CA 1
ATOM 938 C C . VAL A 1 118 ? 9.358 5.050 -13.699 1.00 94.56 118 VAL A C 1
ATOM 940 O O . VAL A 1 118 ? 10.515 4.659 -13.761 1.00 94.56 118 VAL A O 1
ATOM 943 N N . SER A 1 119 ? 8.827 5.490 -12.556 1.00 93.88 119 SER A N 1
ATOM 944 C CA . SER A 1 119 ? 9.569 5.598 -11.293 1.00 93.88 119 SER A CA 1
ATOM 945 C C . SER A 1 119 ? 9.914 4.264 -10.625 1.00 93.88 119 SER A C 1
ATOM 947 O O . SER A 1 119 ? 10.692 4.262 -9.678 1.00 93.88 119 SER A O 1
ATOM 949 N N . VAL A 1 120 ? 9.280 3.161 -11.030 1.00 94.19 120 VAL A N 1
ATOM 950 C CA . VAL A 1 120 ? 9.480 1.822 -10.439 1.00 94.19 120 VAL A CA 1
ATOM 951 C C . VAL A 1 120 ? 9.702 0.738 -11.493 1.00 94.19 120 VAL A C 1
ATOM 953 O O . VAL A 1 120 ? 9.768 -0.441 -11.149 1.00 94.19 120 VAL A O 1
ATOM 956 N N . ALA A 1 121 ? 9.765 1.118 -12.770 1.00 95.12 121 ALA A N 1
ATOM 957 C CA . ALA A 1 121 ? 10.093 0.195 -13.841 1.00 95.12 121 ALA A CA 1
ATOM 958 C C . ALA A 1 121 ? 11.529 -0.326 -13.641 1.00 95.12 121 ALA A C 1
ATOM 960 O O . ALA A 1 121 ? 12.385 0.443 -13.211 1.00 95.12 121 ALA A O 1
ATOM 961 N N . PRO A 1 122 ? 11.817 -1.601 -13.956 1.00 93.81 122 PRO A N 1
ATOM 962 C CA . PRO A 1 122 ? 13.160 -2.167 -13.788 1.00 93.81 122 PRO A CA 1
ATOM 963 C C . PRO A 1 122 ? 14.204 -1.508 -14.701 1.00 93.81 122 PRO A C 1
ATOM 965 O O . PRO A 1 122 ? 15.381 -1.463 -14.366 1.00 93.81 122 PRO A O 1
ATOM 968 N N . PHE A 1 123 ? 13.751 -1.023 -15.856 1.00 96.81 123 PHE A N 1
ATOM 969 C CA . PHE A 1 123 ? 14.467 -0.131 -16.754 1.00 96.81 123 PHE A CA 1
ATOM 970 C C . PHE A 1 123 ? 13.455 0.865 -17.307 1.00 96.81 123 PHE A C 1
ATOM 972 O O . PHE A 1 123 ? 12.260 0.570 -17.397 1.00 96.81 123 PHE A O 1
ATOM 979 N N . GLN A 1 124 ? 13.925 2.036 -17.712 1.00 97.12 124 GLN A N 1
ATOM 980 C CA . GLN A 1 124 ? 13.080 3.068 -18.303 1.00 97.12 124 GLN A CA 1
ATOM 981 C C . GLN A 1 124 ? 12.993 2.902 -19.820 1.00 97.12 124 GLN A C 1
ATOM 983 O O . GLN A 1 124 ? 11.926 3.106 -20.399 1.00 97.12 124 GLN A O 1
ATOM 988 N N . VAL A 1 125 ? 14.103 2.512 -20.454 1.00 97.56 125 VAL A N 1
ATOM 989 C CA . VAL A 1 125 ? 14.211 2.348 -21.908 1.00 97.56 125 VAL A CA 1
ATOM 990 C C . VAL A 1 125 ? 14.789 0.977 -22.243 1.00 97.56 125 VAL A C 1
ATOM 992 O O . VAL A 1 125 ? 15.753 0.543 -21.618 1.00 97.56 125 VAL A O 1
ATOM 995 N N . ILE A 1 126 ? 14.241 0.312 -23.257 1.00 97.81 126 ILE A N 1
ATOM 996 C CA . ILE A 1 126 ? 14.860 -0.843 -23.907 1.00 97.81 126 ILE A CA 1
ATOM 997 C C . ILE A 1 126 ? 15.215 -0.486 -25.351 1.00 97.81 126 ILE A C 1
ATOM 999 O O . ILE A 1 126 ? 14.381 0.028 -26.096 1.00 97.81 126 ILE A O 1
ATOM 1003 N N . ILE A 1 127 ? 16.460 -0.733 -25.746 1.00 98.19 127 ILE A N 1
ATOM 1004 C CA . ILE A 1 127 ? 16.947 -0.592 -27.118 1.00 98.19 127 ILE A CA 1
ATOM 1005 C C . ILE A 1 127 ? 17.000 -1.990 -27.731 1.00 98.19 127 ILE A C 1
ATOM 1007 O O . ILE A 1 127 ? 17.726 -2.850 -27.239 1.00 98.19 127 ILE A O 1
ATOM 1011 N N . LEU A 1 128 ? 16.247 -2.224 -28.803 1.00 97.81 128 LEU A N 1
ATOM 1012 C CA . LEU A 1 128 ? 16.247 -3.484 -29.542 1.00 97.81 128 LEU A CA 1
ATOM 1013 C C . LEU A 1 128 ? 17.100 -3.342 -30.800 1.00 97.81 128 LEU A C 1
ATOM 1015 O O . LEU A 1 128 ? 16.702 -2.655 -31.741 1.00 97.81 128 LEU A O 1
ATOM 1019 N N . LEU A 1 129 ? 18.244 -4.026 -30.828 1.00 97.31 129 LEU A N 1
ATOM 1020 C CA . LEU A 1 129 ? 19.076 -4.155 -32.023 1.00 97.31 129 LEU A CA 1
ATOM 1021 C C . LEU A 1 129 ? 18.499 -5.257 -32.925 1.00 97.31 129 LEU A C 1
ATOM 1023 O O . LEU A 1 129 ? 18.650 -6.445 -32.632 1.00 97.31 129 LEU A O 1
ATOM 1027 N N . LEU A 1 130 ? 17.816 -4.884 -34.007 1.00 95.44 130 LEU A N 1
ATOM 1028 C CA . LEU A 1 130 ? 17.042 -5.818 -34.832 1.00 95.44 130 LEU A CA 1
ATOM 1029 C C . LEU A 1 130 ? 17.903 -6.646 -35.794 1.00 95.44 130 LEU A C 1
ATOM 1031 O O . LEU A 1 130 ? 17.533 -7.778 -36.108 1.00 95.44 130 LEU A O 1
ATOM 1035 N N . ASN A 1 131 ? 19.036 -6.111 -36.263 1.00 93.25 131 ASN A N 1
ATOM 1036 C CA . ASN A 1 131 ? 20.010 -6.859 -37.057 1.00 93.25 131 ASN A CA 1
ATOM 1037 C C . ASN A 1 131 ? 21.433 -6.729 -36.477 1.00 93.25 131 ASN A C 1
ATOM 1039 O O . ASN A 1 131 ? 22.184 -5.828 -36.866 1.00 93.25 131 ASN A O 1
ATOM 1043 N N . PRO A 1 132 ? 21.860 -7.672 -35.618 1.00 89.94 132 PRO A N 1
ATOM 1044 C CA . PRO A 1 132 ? 23.171 -7.616 -34.974 1.00 89.94 132 PRO A CA 1
ATOM 1045 C C . PRO A 1 132 ? 24.347 -7.796 -35.943 1.00 89.94 132 PRO A C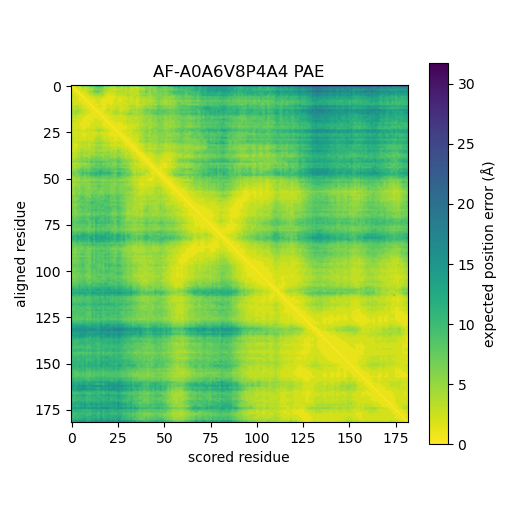 1
ATOM 1047 O O . PRO A 1 132 ? 25.473 -7.421 -35.628 1.00 89.94 132 PRO A O 1
ATOM 1050 N N . THR A 1 133 ? 24.113 -8.307 -37.155 1.00 91.75 133 THR A N 1
ATOM 1051 C CA . THR A 1 133 ? 25.170 -8.428 -38.176 1.00 91.75 133 THR A CA 1
ATOM 1052 C C . THR A 1 133 ? 25.470 -7.107 -38.890 1.00 91.75 133 THR A C 1
ATOM 1054 O O . THR A 1 133 ? 26.508 -6.971 -39.540 1.00 91.75 133 THR A O 1
ATOM 1057 N N . ASN A 1 134 ? 24.597 -6.102 -38.759 1.00 94.81 134 ASN A N 1
ATOM 1058 C CA . ASN A 1 134 ? 24.784 -4.794 -39.372 1.00 94.81 134 ASN A CA 1
ATOM 1059 C C . ASN A 1 134 ? 25.604 -3.870 -38.456 1.00 94.81 134 ASN A C 1
ATOM 1061 O O . ASN A 1 134 ? 25.101 -3.358 -37.458 1.00 94.81 134 ASN A O 1
ATOM 1065 N N . ASN A 1 135 ? 26.857 -3.597 -38.834 1.00 94.62 135 ASN A N 1
ATOM 1066 C CA . ASN A 1 135 ? 27.761 -2.722 -38.070 1.00 94.62 135 ASN A CA 1
ATOM 1067 C C . ASN A 1 135 ? 27.173 -1.335 -37.790 1.00 94.62 135 ASN A C 1
ATOM 1069 O O . ASN A 1 135 ? 27.320 -0.835 -36.684 1.00 94.62 135 ASN A O 1
ATOM 1073 N N . ARG A 1 136 ? 26.459 -0.735 -38.753 1.00 96.38 136 ARG A N 1
ATOM 1074 C CA . ARG A 1 136 ? 25.874 0.601 -38.559 1.00 96.38 136 ARG A CA 1
ATOM 1075 C C . ARG A 1 136 ? 24.780 0.598 -37.496 1.00 96.38 136 ARG A C 1
ATOM 1077 O O . ARG A 1 136 ? 24.652 1.573 -36.768 1.00 96.38 136 ARG A O 1
ATOM 1084 N N . GLN A 1 137 ? 23.989 -0.473 -37.423 1.00 95.38 137 GLN A N 1
ATOM 1085 C CA . GLN A 1 137 ? 22.963 -0.608 -36.387 1.00 95.38 137 GLN A CA 1
ATOM 1086 C C . GLN A 1 137 ? 23.590 -0.857 -35.017 1.00 95.38 137 GLN A C 1
ATOM 1088 O O . GLN A 1 137 ? 23.165 -0.242 -34.047 1.00 95.38 137 GLN A O 1
ATOM 1093 N N . ARG A 1 138 ? 24.639 -1.686 -34.944 1.00 95.94 138 ARG A N 1
ATOM 1094 C CA . ARG A 1 138 ? 25.395 -1.900 -33.701 1.00 95.94 138 ARG A CA 1
ATOM 1095 C C . ARG A 1 138 ? 25.964 -0.604 -33.138 1.00 95.94 138 ARG A C 1
ATOM 1097 O O . ARG A 1 138 ? 25.642 -0.244 -32.013 1.00 95.94 138 ARG A O 1
ATOM 1104 N N . GLU A 1 139 ? 26.712 0.132 -33.956 1.00 96.94 139 GLU A N 1
ATOM 1105 C CA . GLU A 1 139 ? 27.307 1.415 -33.564 1.00 96.94 139 GLU A CA 1
ATOM 1106 C C . GLU A 1 139 ? 26.235 2.429 -33.130 1.00 96.94 139 GLU A C 1
ATOM 1108 O O . GLU A 1 139 ? 26.413 3.148 -32.149 1.00 96.94 139 GLU A O 1
ATOM 1113 N N . ALA A 1 140 ? 25.090 2.477 -33.825 1.00 97.25 140 ALA A N 1
ATOM 1114 C CA . ALA A 1 140 ? 23.985 3.358 -33.455 1.00 97.25 140 ALA A CA 1
ATOM 1115 C C . ALA A 1 140 ? 23.328 2.962 -32.120 1.00 97.25 140 ALA A C 1
ATOM 1117 O O . ALA A 1 140 ? 23.015 3.841 -31.316 1.00 97.25 140 ALA A O 1
ATOM 1118 N N . ALA A 1 141 ? 23.125 1.663 -31.878 1.00 97.56 141 ALA A N 1
ATOM 1119 C CA . ALA A 1 141 ? 22.529 1.153 -30.647 1.00 97.56 141 ALA A CA 1
ATOM 1120 C C . ALA A 1 141 ? 23.441 1.400 -29.434 1.00 97.56 141 ALA A C 1
ATOM 1122 O O . ALA A 1 141 ? 22.969 1.904 -28.416 1.00 97.56 141 ALA A O 1
ATOM 1123 N N . GLU A 1 142 ? 24.742 1.125 -29.568 1.00 97.31 142 GLU A N 1
ATOM 1124 C CA . GLU A 1 142 ? 25.754 1.400 -28.539 1.00 97.31 142 GLU A CA 1
ATOM 1125 C C . GLU A 1 142 ? 25.853 2.903 -28.241 1.00 97.31 142 GLU A C 1
ATOM 1127 O O . GLU A 1 142 ? 25.796 3.315 -27.084 1.00 97.31 142 GLU A O 1
ATOM 1132 N N . HIS A 1 143 ? 25.892 3.748 -29.276 1.00 97.75 143 HIS A N 1
ATOM 1133 C CA . HIS A 1 143 ? 25.951 5.198 -29.096 1.00 97.75 143 HIS A CA 1
ATOM 1134 C C . HIS A 1 143 ? 24.704 5.759 -28.389 1.00 97.75 143 HIS A C 1
ATOM 1136 O O . HIS A 1 143 ? 24.818 6.617 -27.512 1.00 97.75 143 HIS A O 1
ATOM 1142 N N . LEU A 1 144 ? 23.502 5.278 -28.729 1.00 97.62 144 LEU A N 1
ATOM 1143 C CA . LEU A 1 144 ? 22.272 5.682 -28.038 1.00 97.62 144 LEU A CA 1
ATOM 1144 C C . LEU A 1 144 ? 22.236 5.197 -26.591 1.00 97.62 144 LEU A C 1
ATOM 1146 O O . LEU A 1 144 ? 21.830 5.954 -25.708 1.00 97.62 144 LEU A O 1
ATOM 1150 N N . TYR A 1 145 ? 22.684 3.966 -26.347 1.00 98.25 145 TYR A N 1
ATOM 1151 C CA . TYR A 1 145 ? 22.817 3.415 -25.006 1.00 98.25 145 TYR A CA 1
ATOM 1152 C C . TYR A 1 145 ? 23.714 4.307 -24.134 1.00 98.25 145 TYR A C 1
ATOM 1154 O O . TYR A 1 145 ? 23.291 4.735 -23.058 1.00 98.25 145 TYR A O 1
ATOM 1162 N N . GLU A 1 146 ? 24.891 4.694 -24.633 1.00 98.12 146 GLU A N 1
ATOM 1163 C CA . GLU A 1 146 ? 25.803 5.613 -23.941 1.00 98.12 146 GLU A CA 1
ATOM 1164 C C . GLU A 1 146 ? 25.181 6.996 -23.697 1.00 98.12 146 GLU A C 1
ATOM 1166 O O . GLU A 1 146 ? 25.295 7.546 -22.598 1.00 98.12 146 GLU A O 1
ATOM 1171 N N . ILE A 1 147 ? 24.497 7.569 -24.697 1.00 98.12 147 ILE A N 1
ATOM 1172 C CA . ILE A 1 147 ? 23.824 8.868 -24.557 1.00 98.12 147 ILE A CA 1
ATOM 1173 C C . ILE A 1 147 ? 22.774 8.809 -23.451 1.00 98.12 147 ILE A C 1
ATOM 1175 O O . ILE A 1 147 ? 22.743 9.694 -22.594 1.00 98.12 147 ILE A O 1
ATOM 1179 N N . PHE A 1 148 ? 21.904 7.803 -23.462 1.00 97.69 148 PHE A N 1
ATOM 1180 C CA . PHE A 1 148 ? 20.833 7.684 -22.480 1.00 97.69 148 PHE A CA 1
ATOM 1181 C C . PHE A 1 148 ? 21.381 7.465 -21.069 1.00 97.69 148 PHE A C 1
ATOM 1183 O O . PHE A 1 148 ? 20.957 8.162 -20.144 1.00 97.69 148 PHE A O 1
ATOM 1190 N N . GLN A 1 149 ? 22.388 6.603 -20.908 1.00 97.50 149 GLN A N 1
ATOM 1191 C CA . GLN A 1 149 ? 23.052 6.417 -19.617 1.00 97.50 149 GLN A CA 1
ATOM 1192 C C . GLN A 1 149 ? 23.728 7.693 -19.116 1.00 97.50 149 GLN A C 1
ATOM 1194 O O . GLN A 1 149 ? 23.616 8.031 -17.938 1.00 97.50 149 GLN A O 1
ATOM 1199 N N . LYS A 1 150 ? 24.368 8.466 -20.003 1.00 98.12 150 LYS A N 1
ATOM 1200 C CA . LYS A 1 150 ? 24.972 9.761 -19.651 1.00 98.12 150 LYS A CA 1
ATOM 1201 C C . LYS A 1 150 ? 23.943 10.776 -19.141 1.00 98.12 150 LYS A C 1
ATOM 1203 O O . LYS A 1 150 ? 24.296 11.654 -18.358 1.00 98.12 150 LYS A O 1
ATOM 1208 N N . HIS A 1 151 ? 22.685 10.654 -19.562 1.00 97.56 151 HIS A N 1
ATOM 1209 C CA . HIS A 1 151 ? 21.571 11.466 -19.063 1.00 97.56 151 HIS A CA 1
ATOM 1210 C C . HIS A 1 151 ? 20.880 10.857 -17.828 1.00 97.56 151 HIS A C 1
ATOM 1212 O O . HIS A 1 151 ? 19.872 11.394 -17.375 1.00 97.56 151 HIS A O 1
ATOM 1218 N N . GLY A 1 152 ? 21.429 9.779 -17.259 1.00 96.75 152 GLY A N 1
ATOM 1219 C CA . GLY A 1 152 ? 20.940 9.151 -16.032 1.00 96.75 152 GLY A CA 1
ATOM 1220 C C . GLY A 1 152 ? 19.745 8.220 -16.228 1.00 96.75 152 GLY A C 1
ATOM 1221 O O . GLY A 1 152 ? 19.073 7.913 -15.247 1.00 96.75 152 GLY A O 1
ATOM 1222 N N . LEU A 1 153 ? 19.460 7.795 -17.464 1.00 97.12 153 LEU A N 1
ATOM 1223 C CA . LEU A 1 153 ? 18.407 6.816 -17.725 1.00 97.12 153 LEU A CA 1
ATOM 1224 C C . LEU A 1 153 ? 18.898 5.394 -17.449 1.00 97.12 153 LEU A C 1
ATOM 1226 O O . LEU A 1 153 ? 20.023 5.031 -17.798 1.00 97.12 153 LEU A O 1
ATOM 1230 N N . GLU A 1 154 ? 18.016 4.569 -16.890 1.00 97.56 154 GLU A N 1
ATOM 1231 C CA . GLU A 1 154 ? 18.227 3.124 -16.785 1.00 97.56 154 GLU A CA 1
ATOM 1232 C C . GLU A 1 154 ? 17.807 2.463 -18.100 1.00 97.56 154 GLU A C 1
ATOM 12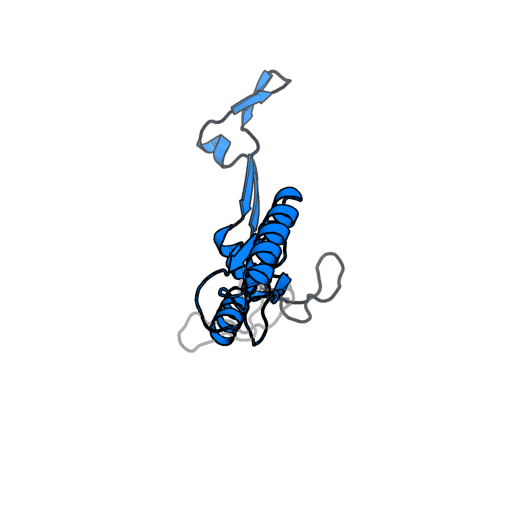34 O O . GLU A 1 154 ? 16.628 2.467 -18.471 1.00 97.56 154 GLU A O 1
ATOM 1239 N N . VAL A 1 155 ? 18.784 1.920 -18.826 1.00 97.81 155 VAL A N 1
ATOM 1240 C CA . VAL A 1 155 ? 18.602 1.415 -20.192 1.00 97.81 155 VAL A CA 1
ATOM 1241 C C . VAL A 1 155 ? 18.991 -0.051 -20.272 1.00 97.81 155 VAL A C 1
ATOM 1243 O O . VAL A 1 155 ? 20.057 -0.434 -19.794 1.00 97.81 155 VAL A O 1
ATOM 1246 N N . LEU A 1 156 ? 18.157 -0.846 -20.935 1.00 98.00 156 LEU A N 1
ATOM 1247 C CA . LEU A 1 156 ? 18.462 -2.211 -21.344 1.00 98.00 156 LEU A CA 1
ATOM 1248 C C . LEU A 1 156 ? 18.777 -2.230 -22.843 1.00 98.00 156 LEU A C 1
ATOM 1250 O O . LEU A 1 156 ? 17.957 -1.800 -23.648 1.00 98.00 156 LEU A O 1
ATOM 1254 N N . LEU A 1 157 ? 19.946 -2.728 -23.235 1.00 97.69 157 LEU A N 1
ATOM 1255 C CA . LEU A 1 157 ? 20.279 -2.981 -24.638 1.00 97.69 157 LEU A CA 1
ATOM 1256 C C . LEU A 1 157 ? 20.099 -4.475 -24.929 1.00 97.69 157 LEU A C 1
ATOM 1258 O O . LEU A 1 157 ? 20.777 -5.300 -24.328 1.00 97.69 157 LEU A O 1
ATOM 1262 N N . ASP A 1 158 ? 19.187 -4.821 -25.838 1.00 97.69 158 ASP A N 1
ATOM 1263 C CA . ASP A 1 158 ? 19.014 -6.187 -26.340 1.00 97.69 158 ASP A CA 1
ATOM 1264 C C . ASP A 1 158 ? 19.825 -6.382 -27.628 1.00 97.69 158 ASP A C 1
ATOM 1266 O O . ASP A 1 158 ? 19.327 -6.230 -28.752 1.00 97.69 158 ASP A O 1
ATOM 1270 N N . ASP A 1 159 ? 21.095 -6.732 -27.452 1.00 95.75 159 ASP A N 1
ATOM 1271 C CA . ASP A 1 159 ? 22.081 -7.009 -28.500 1.00 95.75 159 ASP A CA 1
ATOM 1272 C C . ASP A 1 159 ? 22.196 -8.502 -28.859 1.00 95.75 159 ASP A C 1
ATOM 1274 O O . ASP A 1 159 ? 23.028 -8.877 -29.686 1.00 95.75 159 ASP A O 1
ATOM 1278 N N . ARG A 1 160 ? 21.325 -9.355 -28.298 1.00 96.44 160 ARG A N 1
ATOM 1279 C CA . ARG A 1 160 ? 21.346 -10.812 -28.507 1.00 96.44 160 ARG A CA 1
ATOM 1280 C C . ARG A 1 160 ? 21.259 -11.179 -29.990 1.00 96.44 160 ARG A C 1
ATOM 1282 O O . ARG A 1 160 ? 20.544 -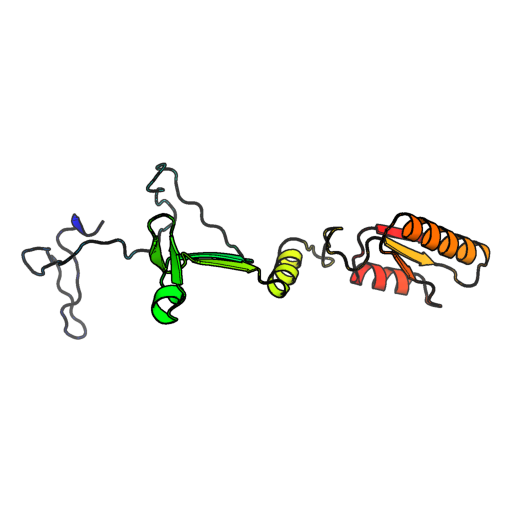10.527 -30.755 1.00 96.44 160 ARG A O 1
ATOM 1289 N N . ASP A 1 161 ? 21.916 -12.266 -30.386 1.00 95.25 161 ASP A N 1
ATOM 1290 C CA . ASP A 1 161 ? 21.778 -12.844 -31.730 1.00 95.25 161 ASP A CA 1
ATOM 1291 C C . ASP A 1 161 ? 20.493 -13.678 -31.838 1.00 95.25 161 ASP A C 1
ATOM 1293 O O . ASP A 1 161 ? 20.505 -14.904 -31.899 1.00 95.25 161 ASP A O 1
ATOM 1297 N N . GLU A 1 162 ? 19.359 -12.983 -31.776 1.00 95.62 162 GLU A N 1
ATOM 1298 C CA . GLU A 1 162 ? 18.021 -13.564 -31.810 1.00 95.62 162 GLU A CA 1
ATOM 1299 C C . GLU A 1 162 ? 17.152 -12.890 -32.866 1.00 95.62 162 GLU A C 1
ATOM 1301 O O . GLU A 1 162 ? 17.350 -11.734 -33.252 1.00 95.62 162 GLU A O 1
ATOM 1306 N N . ARG A 1 163 ? 16.130 -13.616 -33.325 1.00 94.50 163 ARG A N 1
ATOM 1307 C CA . ARG A 1 163 ? 15.174 -13.084 -34.304 1.00 94.50 163 ARG A CA 1
ATOM 1308 C C . ARG A 1 163 ? 14.408 -11.907 -33.704 1.00 94.50 163 ARG A C 1
ATOM 1310 O O . ARG A 1 163 ? 13.937 -11.992 -32.574 1.00 94.50 163 ARG A O 1
ATOM 1317 N N . ALA A 1 164 ? 14.167 -10.870 -34.509 1.00 94.00 164 ALA A N 1
ATOM 1318 C CA . ALA A 1 164 ? 13.417 -9.680 -34.094 1.00 94.00 164 ALA A CA 1
ATOM 1319 C C . ALA A 1 164 ? 12.090 -10.016 -33.388 1.00 94.00 164 ALA A C 1
ATOM 1321 O O . ALA A 1 164 ? 11.782 -9.430 -32.360 1.00 94.00 164 ALA A O 1
ATOM 1322 N N . GLY A 1 165 ? 11.341 -11.009 -33.886 1.00 94.19 165 GLY A N 1
ATOM 1323 C CA . GLY A 1 165 ? 10.098 -11.460 -33.249 1.00 94.19 165 GLY A CA 1
ATOM 1324 C C . GLY A 1 165 ? 10.273 -11.930 -31.800 1.00 94.19 165 GLY A C 1
ATOM 1325 O O . GLY A 1 165 ? 9.450 -11.586 -30.964 1.00 94.19 165 GLY A O 1
ATOM 1326 N N . VAL A 1 166 ? 11.361 -12.647 -31.488 1.00 95.19 166 VAL A N 1
ATOM 1327 C CA . VAL A 1 166 ? 11.673 -13.091 -30.114 1.00 95.19 166 VAL A CA 1
ATOM 1328 C C . VAL A 1 166 ? 11.983 -11.884 -29.231 1.00 95.19 166 VAL A C 1
ATOM 1330 O O . VAL A 1 166 ? 11.448 -11.776 -28.133 1.00 95.19 166 VAL A O 1
ATOM 1333 N N . LYS A 1 167 ? 12.769 -10.927 -29.742 1.00 95.88 167 LYS A N 1
ATOM 1334 C CA . LYS A 1 167 ? 13.087 -9.686 -29.021 1.00 95.88 167 LYS A CA 1
ATOM 1335 C C . LYS A 1 167 ? 11.845 -8.855 -28.708 1.00 95.88 167 LYS A C 1
ATOM 1337 O O . LYS A 1 167 ? 11.714 -8.351 -27.599 1.00 95.88 167 LYS A O 1
ATOM 1342 N N . PHE A 1 168 ? 10.920 -8.735 -29.661 1.00 94.31 168 PHE A N 1
ATOM 1343 C CA . PHE A 1 168 ? 9.650 -8.047 -29.432 1.00 94.31 168 PHE A CA 1
ATOM 1344 C C . PHE A 1 168 ? 8.815 -8.744 -28.359 1.00 94.31 168 PHE A C 1
ATOM 1346 O O . PHE A 1 168 ? 8.346 -8.071 -27.449 1.00 94.31 168 PHE A O 1
ATOM 1353 N N . THR A 1 169 ? 8.682 -10.072 -28.417 1.00 92.94 169 THR A N 1
ATOM 1354 C CA . THR A 1 169 ? 7.948 -10.829 -27.394 1.00 92.94 169 THR A CA 1
ATOM 1355 C C . THR A 1 169 ? 8.566 -10.656 -26.005 1.00 92.94 169 THR A C 1
ATOM 1357 O O . THR A 1 169 ? 7.842 -10.403 -25.047 1.00 92.94 169 THR A O 1
ATOM 1360 N N . ASP A 1 170 ? 9.892 -10.718 -25.880 1.00 93.06 170 ASP A N 1
ATOM 1361 C CA . ASP A 1 170 ? 10.563 -10.503 -24.593 1.00 93.06 170 ASP A CA 1
ATOM 1362 C C . ASP A 1 170 ? 10.388 -9.060 -24.087 1.00 93.06 170 ASP A C 1
ATOM 1364 O O . ASP A 1 170 ? 10.126 -8.844 -22.904 1.00 93.06 170 ASP A O 1
ATOM 1368 N N . ALA A 1 171 ? 10.482 -8.061 -24.972 1.00 92.56 171 ALA A N 1
ATOM 1369 C CA . ALA A 1 171 ? 10.260 -6.659 -24.620 1.00 92.56 171 ALA A CA 1
ATOM 1370 C C . ALA A 1 171 ? 8.816 -6.395 -24.161 1.00 92.56 171 ALA A C 1
ATOM 1372 O O . ALA A 1 171 ? 8.603 -5.662 -23.193 1.00 92.56 171 ALA A O 1
ATOM 1373 N N . GLU A 1 172 ? 7.835 -7.023 -24.817 1.00 89.38 172 GLU A N 1
ATOM 1374 C CA . GLU A 1 172 ? 6.426 -6.994 -24.417 1.00 89.38 172 GLU A CA 1
ATOM 1375 C C . GLU A 1 172 ? 6.209 -7.656 -23.052 1.00 89.38 172 GLU A C 1
ATOM 1377 O O . GLU A 1 172 ? 5.418 -7.151 -22.265 1.00 89.38 172 GLU A O 1
ATOM 1382 N N . LEU A 1 173 ? 6.934 -8.731 -22.725 1.00 88.31 173 LEU A N 1
ATOM 1383 C CA . LEU A 1 173 ? 6.851 -9.389 -21.414 1.00 88.31 173 LEU A CA 1
ATOM 1384 C C . LEU A 1 173 ? 7.483 -8.565 -20.284 1.00 88.31 173 LEU A C 1
ATOM 1386 O O . LEU A 1 173 ? 6.982 -8.573 -19.159 1.00 88.31 173 LEU A O 1
ATOM 1390 N N . LEU A 1 174 ? 8.588 -7.867 -20.557 1.00 90.12 174 LEU A N 1
ATOM 1391 C CA . LEU A 1 174 ? 9.262 -7.007 -19.576 1.00 90.12 174 LEU A CA 1
ATOM 1392 C C . LEU A 1 174 ? 8.498 -5.698 -19.321 1.00 90.12 174 LEU A C 1
ATOM 1394 O O . LEU A 1 174 ? 8.636 -5.104 -18.249 1.00 90.12 174 LEU A O 1
ATOM 1398 N N . VAL A 1 175 ? 7.702 -5.265 -20.303 1.00 91.56 175 VAL A N 1
ATOM 1399 C CA . VAL A 1 175 ? 6.884 -4.044 -20.295 1.00 91.56 175 VAL A CA 1
ATOM 1400 C C . VAL A 1 175 ? 7.676 -2.788 -19.906 1.00 91.56 175 VAL A C 1
ATOM 1402 O O . VAL A 1 175 ? 7.239 -1.948 -19.114 1.00 91.56 175 VAL A O 1
ATOM 1405 N N . ILE A 1 176 ? 8.885 -2.659 -20.450 1.00 93.75 176 ILE A N 1
ATOM 1406 C CA . ILE A 1 176 ? 9.712 -1.469 -20.237 1.00 93.75 176 ILE A CA 1
ATOM 1407 C C . ILE A 1 176 ? 9.019 -0.258 -20.896 1.00 93.75 176 ILE A C 1
ATOM 1409 O O . ILE A 1 176 ? 8.608 -0.369 -22.053 1.00 93.75 176 ILE A O 1
ATOM 1413 N N . PRO A 1 177 ? 8.872 0.892 -20.202 1.00 94.56 177 PRO A N 1
ATOM 1414 C CA . PRO A 1 177 ? 8.006 1.988 -20.650 1.00 94.56 177 PRO A CA 1
ATOM 1415 C C . PRO A 1 177 ? 8.297 2.537 -22.051 1.00 94.56 177 PRO A C 1
ATOM 1417 O O . PRO A 1 177 ? 7.370 2.946 -22.751 1.00 94.56 177 PRO A O 1
ATOM 1420 N N . PHE A 1 178 ? 9.567 2.566 -22.461 1.00 95.44 178 PHE A N 1
ATOM 1421 C CA . PHE A 1 178 ? 9.977 3.086 -23.762 1.00 95.44 178 PHE A CA 1
ATOM 1422 C C . PHE A 1 178 ? 10.794 2.055 -24.538 1.00 95.44 178 PHE A C 1
ATOM 1424 O O . PHE A 1 178 ? 11.791 1.540 -24.038 1.00 95.44 178 PHE A O 1
ATOM 1431 N N . ILE A 1 179 ? 10.402 1.803 -25.788 1.00 95.88 179 ILE A N 1
ATOM 1432 C CA . ILE A 1 179 ? 11.106 0.903 -26.705 1.00 95.88 179 ILE A CA 1
ATOM 1433 C C . ILE A 1 179 ? 11.736 1.734 -27.826 1.00 95.88 179 ILE A C 1
ATOM 1435 O O . ILE A 1 179 ? 11.046 2.479 -28.523 1.00 95.88 179 ILE A O 1
ATOM 1439 N N . CYS A 1 180 ? 13.045 1.590 -28.015 1.00 96.62 180 CYS A N 1
ATOM 1440 C CA . CYS A 1 180 ? 13.799 2.156 -29.128 1.00 96.62 180 CYS A CA 1
ATOM 1441 C C . CYS A 1 180 ? 14.218 1.023 -30.074 1.00 96.62 180 CYS A C 1
ATOM 1443 O O . CYS A 1 180 ? 14.776 0.026 -29.628 1.00 96.62 180 CYS A O 1
ATOM 1445 N N . LEU A 1 181 ? 13.934 1.154 -31.369 1.00 96.38 181 LEU A N 1
ATOM 1446 C CA . LEU A 1 181 ? 14.223 0.127 -32.375 1.00 96.38 181 LEU A CA 1
ATOM 1447 C C . LEU A 1 181 ? 15.361 0.594 -33.274 1.00 96.38 181 LEU A C 1
ATOM 1449 O O . LEU A 1 181 ? 15.273 1.695 -33.823 1.00 96.38 181 LEU A O 1
ATOM 1453 N N . ILE A 1 182 ? 16.387 -0.245 -33.432 1.00 94.00 182 ILE A N 1
ATOM 1454 C CA . ILE A 1 182 ? 17.589 0.043 -34.227 1.00 94.00 182 ILE A CA 1
ATOM 1455 C C . ILE A 1 182 ? 17.832 -1.047 -35.267 1.00 94.00 182 ILE A C 1
ATOM 1457 O O . ILE A 1 182 ? 17.812 -2.242 -34.899 1.00 94.00 182 ILE A O 1
#

InterPro domains:
  IPR002314 Aminoacyl-tRNA synthetase, class II (G/ P/ S/T) [PF00587] (53-107)
  IPR004154 Anticodon-binding [PF03129] (124-181)
  IPR036621 Anticodon-binding domain superfamily [G3DSA:3.40.50.800] (110-182)
  IPR044140 Proline--tRNA ligase, anticodon binding domain [cd00861] (122-179)
  IPR045864 Class II Aminoacyl-tRNA synthetase/Biotinyl protein ligase (BPL) and lipoyl protein ligase (LPL) [G3DSA:3.30.930.10] (2-109)
  IPR045864 Class II Aminoacyl-tRNA synthetase/Biotinyl protein ligase (BPL) and lipoyl protein ligase (LPL) [SSF55681] (31-127)
  IPR050062 Proline-tRNA synthetase [PTHR42753] (41-179)

Secondary structure (DSSP, 8-state):
-GGG--SEEEE-SSTT-EEEEE-BTTTB--S-----S---TTPBPTTT-PBPPP------EEEEEEETHHHHHHT-EEE-TTS-EEEPPEEEEEE-HHHHHHHHHHHSEETTEE---TTT-S-SEEEE-S-TT-HHHHHHHHHHHHHHHHTT--EEEE--S--HHHHHHHHHHHT-SEEEE-

Nearest PDB structures (foldseek):
  5znk-assembly1_A  TM=8.182E-01  e=5.364E-17  Staphylococcus aureus
  5znj-assembly1_A-2  TM=8.098E-01  e=7.425E-17  Staphylococcus aureus
  2j3m-assembly1_B  TM=9.393E-01  e=4.185E-15  Enterococcus faecalis
  2j3m-assembly1_A  TM=9.402E-01  e=2.585E-14  Enterococcus faecalis
  8w9i-assembly1_A  TM=9.019E-01  e=1.537E-14  Pseudomonas aeruginosa

Radius of gyration: 31.79 Å; Cα contacts (8 Å, |Δi|>4): 224; chains: 1; bounding box: 70×46×75 Å

Mean predicted aligned error: 6.4 Å